Protein AF-A0A960DWM7-F1 (afdb_monomer_lite)

Sequence (306 aa):
ALLAPLRRAARGWSEMEVIARALAVIDALEGGDVADARAATEDLRSFVAPFGRPALDAFVAFFDAMWAILAGDLARAAELSDAALAIGVEAHGDNAATAWAGQQLVVALGQGRIGELVDDVARLVDEQPLVPVWGMVLARALVGRGEEVEARAVAHRYLVDGGLSVHPRSVLRYLVAAMAAEVCWLTSDEVLAEHLVVELAPISHRVAVTGLAASCAGHLVRHHGLVLAVGGDLDGAADLLELAASTAAADGFGWAEAQSLADRAVVLRRRGGLGDAEDAAADDERAERLAAALGLELVRPAPSAS

Structure (mmCIF, N/CA/C/O backbone):
data_AF-A0A960DWM7-F1
#
_entry.id   AF-A0A960DWM7-F1
#
loop_
_atom_site.group_PDB
_atom_site.id
_atom_site.type_symbol
_atom_site.label_atom_id
_atom_site.label_alt_id
_atom_site.label_comp_id
_atom_site.label_asym_id
_atom_site.label_entity_id
_atom_site.label_seq_id
_atom_site.pdbx_PDB_ins_code
_atom_site.Cartn_x
_atom_site.Cartn_y
_atom_site.Cartn_z
_atom_site.occupancy
_atom_site.B_iso_or_equiv
_atom_site.auth_seq_id
_atom_site.auth_comp_id
_atom_site.auth_asym_id
_atom_site.auth_atom_id
_atom_site.pdbx_PDB_model_num
ATOM 1 N N . ALA A 1 1 ? 29.298 1.894 -41.421 1.00 60.75 1 ALA A N 1
ATOM 2 C CA . ALA A 1 1 ? 29.827 3.121 -40.784 1.00 60.75 1 ALA A CA 1
ATOM 3 C C . ALA A 1 1 ? 28.770 4.231 -40.677 1.00 60.75 1 ALA A C 1
ATOM 5 O O . ALA A 1 1 ? 28.477 4.639 -39.564 1.00 60.75 1 ALA A O 1
ATOM 6 N N . LEU A 1 2 ? 28.126 4.657 -41.776 1.00 53.91 2 LEU A N 1
ATOM 7 C CA . LEU A 1 2 ? 27.157 5.778 -41.801 1.00 53.91 2 LEU A CA 1
ATOM 8 C C . LEU A 1 2 ? 25.871 5.601 -40.964 1.00 53.91 2 LEU A C 1
ATOM 10 O O . LEU A 1 2 ? 25.305 6.584 -40.504 1.00 53.91 2 LEU A O 1
ATOM 14 N N . LEU A 1 3 ? 25.426 4.366 -40.713 1.00 55.00 3 LEU A N 1
ATOM 15 C CA . LEU A 1 3 ? 24.229 4.100 -39.900 1.00 55.00 3 LEU A CA 1
ATOM 16 C C . LEU A 1 3 ? 24.497 4.051 -38.391 1.00 55.00 3 LEU A C 1
ATOM 18 O O . LEU A 1 3 ? 23.549 4.062 -37.616 1.00 55.00 3 LEU A O 1
ATOM 22 N N . ALA A 1 4 ? 25.754 3.967 -37.947 1.00 60.16 4 ALA A N 1
ATOM 23 C CA . ALA A 1 4 ? 26.057 3.842 -36.520 1.00 60.16 4 ALA A CA 1
ATOM 24 C C . ALA A 1 4 ? 25.704 5.117 -35.722 1.00 60.16 4 ALA A C 1
ATOM 26 O O . ALA A 1 4 ? 25.064 4.978 -34.679 1.00 60.16 4 ALA A O 1
ATOM 27 N N . PRO A 1 5 ? 25.999 6.341 -36.210 1.00 59.19 5 PRO A N 1
ATOM 28 C CA . PRO A 1 5 ? 25.565 7.576 -35.554 1.00 59.19 5 PRO A CA 1
ATOM 29 C C . PRO A 1 5 ? 24.039 7.733 -35.530 1.00 59.19 5 PRO A C 1
ATOM 31 O O . PRO A 1 5 ? 23.484 8.074 -34.492 1.00 59.19 5 PRO A O 1
ATOM 34 N N . LEU A 1 6 ? 23.350 7.405 -36.633 1.00 56.22 6 LEU A N 1
ATOM 35 C CA . LEU A 1 6 ? 21.882 7.452 -36.719 1.00 56.22 6 LEU A CA 1
ATOM 36 C C . LEU A 1 6 ? 21.214 6.423 -35.804 1.00 56.22 6 LEU A C 1
ATOM 38 O O . LEU A 1 6 ? 20.262 6.750 -35.107 1.00 56.22 6 LEU A O 1
ATOM 42 N N . ARG A 1 7 ? 21.746 5.195 -35.743 1.00 59.84 7 ARG A N 1
ATOM 43 C CA . ARG A 1 7 ? 21.289 4.180 -34.787 1.00 59.84 7 ARG A CA 1
ATOM 44 C C . ARG A 1 7 ? 21.490 4.662 -33.358 1.00 59.84 7 ARG A C 1
ATOM 46 O O . ARG A 1 7 ? 20.576 4.497 -32.569 1.00 59.84 7 ARG A O 1
ATOM 53 N N . ARG A 1 8 ? 22.635 5.274 -33.033 1.00 58.59 8 ARG A N 1
ATOM 54 C CA . ARG A 1 8 ? 22.932 5.816 -31.695 1.00 58.59 8 ARG A CA 1
ATOM 55 C C . ARG A 1 8 ? 21.991 6.960 -31.309 1.00 58.59 8 ARG A C 1
ATOM 57 O O . ARG A 1 8 ? 21.497 6.956 -30.192 1.00 58.59 8 ARG A O 1
ATOM 64 N N . ALA A 1 9 ? 21.698 7.875 -32.233 1.00 58.88 9 ALA A N 1
ATOM 65 C CA . ALA A 1 9 ? 20.713 8.934 -32.024 1.00 58.88 9 ALA A CA 1
ATOM 66 C C . ALA A 1 9 ? 19.305 8.351 -31.816 1.00 58.88 9 ALA A C 1
ATOM 68 O O . ALA A 1 9 ? 18.659 8.676 -30.830 1.00 58.88 9 ALA A O 1
ATOM 69 N N . ALA A 1 10 ? 18.878 7.406 -32.658 1.00 62.00 10 ALA A N 1
ATOM 70 C CA . ALA A 1 10 ? 17.592 6.727 -32.506 1.00 62.00 10 ALA A CA 1
ATOM 71 C C . ALA A 1 10 ? 17.471 5.935 -31.187 1.00 62.00 10 ALA A C 1
ATOM 73 O O . ALA A 1 10 ? 16.365 5.805 -30.673 1.00 62.00 10 ALA A O 1
ATOM 74 N N . ARG A 1 11 ? 18.585 5.449 -30.602 1.00 61.50 11 ARG A N 1
ATOM 75 C CA . ARG A 1 11 ? 18.571 4.809 -29.268 1.00 61.50 11 ARG A CA 1
ATOM 76 C C . ARG A 1 11 ? 18.119 5.772 -28.170 1.00 61.50 11 ARG A C 1
ATOM 78 O O . ARG A 1 11 ? 17.230 5.412 -27.409 1.00 61.50 11 ARG A O 1
ATOM 85 N N . GLY A 1 12 ? 18.667 6.987 -28.136 1.00 63.88 12 GLY A N 1
ATOM 86 C CA . GLY A 1 12 ? 18.281 7.978 -27.124 1.00 63.88 12 GLY A CA 1
ATOM 87 C C . GLY A 1 12 ? 16.813 8.403 -27.235 1.00 63.88 12 GLY A C 1
ATOM 88 O O . GLY A 1 12 ? 16.175 8.700 -26.234 1.00 63.88 12 GLY A O 1
ATOM 89 N N . TRP A 1 13 ? 16.250 8.369 -28.446 1.00 75.75 13 TRP A N 1
ATOM 90 C CA . TRP A 1 13 ? 14.839 8.686 -28.676 1.00 75.75 13 TRP A CA 1
ATOM 91 C C . TRP A 1 13 ? 13.934 7.531 -28.236 1.00 75.75 13 TRP A C 1
ATOM 93 O O . TRP A 1 13 ? 12.905 7.775 -27.618 1.00 75.75 13 TRP A O 1
ATOM 103 N N . SER A 1 14 ? 14.342 6.277 -28.479 1.00 79.56 14 SER A N 1
ATOM 104 C CA . SER A 1 14 ? 13.613 5.107 -27.969 1.00 79.56 14 SER A CA 1
ATOM 105 C C . SER A 1 14 ? 13.625 5.018 -26.441 1.00 79.56 14 SER A C 1
ATOM 107 O O . SER A 1 14 ? 12.611 4.668 -25.858 1.00 79.56 14 SER A O 1
ATOM 109 N N . GLU A 1 15 ? 14.739 5.356 -25.786 1.00 85.19 15 GLU A N 1
ATOM 110 C CA . GLU A 1 15 ? 14.830 5.356 -24.317 1.00 85.19 15 GLU A CA 1
ATOM 111 C C . GLU A 1 15 ? 13.935 6.438 -23.702 1.00 85.19 15 GLU A C 1
ATOM 113 O O . GLU A 1 15 ? 13.214 6.167 -22.745 1.00 85.19 15 GLU A O 1
ATOM 118 N N . MET A 1 16 ? 13.913 7.638 -24.292 1.00 87.00 16 MET A N 1
ATOM 119 C CA . MET A 1 16 ? 13.029 8.715 -23.843 1.00 87.00 16 MET A CA 1
ATOM 120 C C . MET A 1 16 ? 11.547 8.361 -24.020 1.00 87.00 16 MET A C 1
ATOM 122 O O . MET A 1 16 ? 10.746 8.627 -23.131 1.00 87.00 16 MET A O 1
ATOM 126 N N . GLU A 1 17 ? 11.185 7.730 -25.139 1.00 91.62 17 GLU A N 1
ATOM 127 C CA . GLU A 1 17 ? 9.813 7.277 -25.394 1.00 91.62 17 GLU A CA 1
ATOM 128 C C . GLU A 1 17 ? 9.385 6.171 -24.413 1.00 91.62 17 GLU A C 1
ATOM 130 O O . GLU A 1 17 ? 8.262 6.193 -23.917 1.00 91.62 17 GLU A O 1
ATOM 135 N N . VAL A 1 18 ? 10.286 5.243 -24.062 1.00 92.06 18 VAL A N 1
ATOM 136 C CA . VAL A 1 18 ? 10.031 4.231 -23.019 1.00 92.06 18 VAL A CA 1
ATOM 137 C C . VAL A 1 18 ? 9.793 4.885 -21.662 1.00 92.06 18 VAL A C 1
ATOM 139 O O . VAL A 1 18 ? 8.836 4.526 -20.982 1.00 92.06 18 VAL A O 1
ATOM 142 N N . ILE A 1 19 ? 10.608 5.873 -21.280 1.00 90.69 19 ILE A N 1
ATOM 143 C CA . ILE A 1 19 ? 10.418 6.613 -20.025 1.00 90.69 19 ILE A CA 1
ATOM 144 C C . ILE A 1 19 ? 9.080 7.358 -20.037 1.00 90.69 19 ILE A C 1
ATOM 146 O O . ILE A 1 19 ? 8.340 7.280 -19.061 1.00 90.69 19 ILE A O 1
ATOM 150 N N . ALA A 1 20 ? 8.738 8.040 -21.133 1.00 92.31 20 ALA A N 1
ATOM 151 C CA . ALA A 1 20 ? 7.467 8.749 -21.258 1.00 92.31 20 ALA A CA 1
ATOM 152 C C . ALA A 1 20 ? 6.265 7.802 -21.103 1.00 92.31 20 ALA A C 1
ATOM 154 O O . ALA A 1 20 ? 5.325 8.111 -20.376 1.00 92.31 20 ALA A O 1
ATOM 155 N N . ARG A 1 21 ? 6.324 6.620 -21.724 1.00 95.06 21 ARG A N 1
ATOM 156 C CA . ARG A 1 21 ? 5.279 5.591 -21.614 1.00 95.06 21 ARG A CA 1
ATOM 157 C C . ARG A 1 21 ? 5.208 4.971 -20.223 1.00 95.06 21 ARG A C 1
ATOM 159 O O . ARG A 1 21 ? 4.115 4.793 -19.704 1.00 95.06 21 ARG A O 1
ATOM 166 N N . ALA A 1 22 ? 6.347 4.697 -19.589 1.00 93.94 22 ALA A N 1
ATOM 167 C CA . ALA A 1 22 ? 6.382 4.238 -18.202 1.00 93.94 22 ALA A CA 1
ATOM 168 C C . ALA A 1 22 ? 5.753 5.273 -17.253 1.00 93.94 22 ALA A C 1
ATOM 170 O O . ALA A 1 22 ? 4.952 4.914 -16.396 1.00 93.94 22 ALA A O 1
ATOM 171 N N . LEU A 1 23 ? 6.049 6.562 -17.447 1.00 93.19 23 LEU A N 1
ATOM 172 C CA . LEU A 1 23 ? 5.421 7.650 -16.694 1.00 93.19 23 LEU A CA 1
ATOM 173 C C . LEU A 1 23 ? 3.915 7.744 -16.949 1.00 93.19 23 LEU A C 1
ATOM 175 O O . LEU A 1 23 ? 3.186 8.024 -16.009 1.00 93.19 23 LEU A O 1
ATOM 179 N N . ALA A 1 24 ? 3.436 7.456 -18.162 1.00 94.50 24 ALA A N 1
ATOM 180 C CA . ALA A 1 24 ? 2.002 7.413 -18.450 1.00 94.50 24 ALA A CA 1
ATOM 181 C C . ALA A 1 24 ? 1.277 6.290 -17.685 1.00 94.50 24 ALA A C 1
ATOM 183 O O . ALA A 1 24 ? 0.163 6.501 -17.215 1.00 94.50 24 ALA A O 1
ATOM 184 N N . VAL A 1 25 ? 1.913 5.122 -17.507 1.00 95.88 25 VAL A N 1
ATOM 185 C CA . VAL A 1 25 ? 1.369 4.052 -16.647 1.00 95.88 25 VAL A CA 1
ATOM 186 C C . VAL A 1 25 ? 1.219 4.546 -15.209 1.00 95.88 25 VAL A C 1
ATOM 188 O O . VAL A 1 25 ? 0.174 4.346 -14.595 1.00 95.88 25 VAL A O 1
ATOM 191 N N . ILE A 1 26 ? 2.261 5.194 -14.682 1.00 94.62 26 ILE A N 1
ATOM 192 C CA . ILE A 1 26 ? 2.297 5.684 -13.299 1.00 94.62 26 ILE A CA 1
ATOM 193 C C . ILE A 1 26 ? 1.279 6.803 -13.092 1.00 94.62 26 ILE A C 1
ATOM 195 O O . ILE A 1 26 ? 0.554 6.758 -12.111 1.00 94.62 26 ILE A O 1
ATOM 199 N N . ASP A 1 27 ? 1.198 7.772 -14.006 1.00 93.50 27 ASP A N 1
ATOM 200 C CA . ASP A 1 27 ? 0.280 8.914 -13.916 1.00 93.50 27 ASP A CA 1
ATOM 201 C C . ASP A 1 27 ? -1.186 8.460 -13.906 1.00 93.50 27 ASP A C 1
ATOM 203 O O . ASP A 1 27 ? -1.947 8.852 -13.021 1.00 93.50 27 ASP A O 1
ATOM 207 N N . ALA A 1 28 ? -1.554 7.554 -14.821 1.00 95.38 28 ALA A N 1
ATOM 208 C CA . ALA A 1 28 ? -2.890 6.967 -14.853 1.00 95.38 28 ALA A CA 1
ATOM 209 C C . ALA A 1 28 ? -3.191 6.180 -13.569 1.00 95.38 28 ALA A C 1
ATOM 211 O O . ALA A 1 28 ? -4.243 6.361 -12.957 1.00 95.38 28 ALA A O 1
ATOM 212 N N . LEU A 1 29 ? -2.251 5.340 -13.116 1.00 95.56 29 LEU A N 1
ATOM 213 C CA . LEU A 1 29 ? -2.450 4.544 -11.907 1.00 95.56 29 LEU A CA 1
ATOM 214 C C . LEU A 1 29 ? -2.576 5.435 -10.671 1.00 95.56 29 LEU A C 1
ATOM 216 O O . LEU A 1 29 ? -3.529 5.287 -9.917 1.00 95.56 29 LEU A O 1
ATOM 220 N N . GLU A 1 30 ? -1.655 6.380 -10.485 1.00 94.44 30 GLU A N 1
ATOM 221 C CA . GLU A 1 30 ? -1.671 7.357 -9.397 1.00 94.44 30 GLU A CA 1
ATOM 222 C C . GLU A 1 30 ? -2.989 8.146 -9.382 1.00 94.44 30 GLU A C 1
ATOM 224 O O . GLU A 1 30 ? -3.547 8.389 -8.311 1.00 94.44 30 GLU A O 1
ATOM 229 N N . GLY A 1 31 ? -3.517 8.504 -10.558 1.00 93.88 31 GLY A N 1
ATOM 230 C CA . GLY A 1 31 ? -4.826 9.136 -10.749 1.00 93.88 31 GLY A CA 1
ATOM 231 C C . GLY A 1 31 ? -6.034 8.296 -10.326 1.00 93.88 31 GLY A C 1
ATOM 232 O O . GLY A 1 31 ? -7.089 8.873 -10.074 1.00 93.88 31 GLY A O 1
ATOM 233 N N . GLY A 1 32 ? -5.873 6.978 -10.176 1.00 93.88 32 GLY A N 1
ATOM 234 C CA . GLY A 1 32 ? -6.963 6.028 -9.932 1.00 93.88 32 GLY A CA 1
ATOM 235 C C . GLY A 1 32 ? -7.581 5.457 -11.213 1.00 93.88 32 GLY A C 1
ATOM 236 O O . GLY A 1 32 ? -8.519 4.669 -11.142 1.00 93.88 32 GLY A O 1
ATOM 237 N N . ASP A 1 33 ? -7.046 5.795 -12.389 1.00 96.06 33 ASP A N 1
ATOM 238 C CA . ASP A 1 33 ? -7.544 5.334 -13.686 1.00 96.06 33 ASP A CA 1
ATOM 239 C C . ASP A 1 33 ? -6.934 3.963 -14.039 1.00 96.06 33 ASP A C 1
ATOM 241 O O . ASP A 1 33 ? -6.123 3.811 -14.956 1.00 96.06 33 ASP A O 1
ATOM 245 N N . VAL A 1 34 ? -7.309 2.921 -13.285 1.00 96.06 34 VAL A N 1
ATOM 246 C CA . VAL A 1 34 ? -6.687 1.582 -13.366 1.00 96.06 34 VAL A CA 1
ATOM 247 C C . VAL A 1 34 ? -6.812 0.953 -14.757 1.00 96.06 34 VAL A C 1
ATOM 249 O O . VAL A 1 34 ? -5.883 0.293 -15.233 1.00 96.06 34 VAL A O 1
ATOM 252 N N . ALA A 1 35 ? -7.936 1.169 -15.444 1.00 96.62 35 ALA A N 1
ATOM 253 C CA . ALA A 1 35 ? -8.131 0.688 -16.810 1.00 96.62 35 ALA A CA 1
ATOM 254 C C . ALA A 1 35 ? -7.140 1.335 -17.796 1.00 96.62 35 ALA A C 1
ATOM 256 O O . ALA A 1 35 ? -6.525 0.627 -18.601 1.00 96.62 35 ALA A O 1
ATOM 257 N N . ASP A 1 36 ? -6.936 2.649 -17.688 1.00 97.62 36 ASP A N 1
ATOM 258 C CA . ASP A 1 36 ? -6.004 3.392 -18.537 1.00 97.62 36 ASP A CA 1
ATOM 259 C C . ASP A 1 36 ? -4.554 3.023 -18.214 1.00 97.62 36 ASP A C 1
ATOM 261 O O . ASP A 1 36 ? -3.753 2.825 -19.127 1.00 97.62 36 ASP A O 1
ATOM 265 N N . ALA A 1 37 ? -4.222 2.799 -16.940 1.00 96.94 37 ALA A N 1
ATOM 266 C CA . ALA A 1 37 ? -2.907 2.308 -16.530 1.00 96.94 37 ALA A CA 1
ATOM 267 C C . ALA A 1 37 ? -2.583 0.924 -17.125 1.00 96.94 37 ALA A C 1
ATOM 269 O O . ALA A 1 37 ? -1.460 0.677 -17.583 1.00 96.94 37 ALA A O 1
ATOM 270 N N . ARG A 1 38 ? -3.564 0.010 -17.177 1.00 97.25 38 ARG A N 1
ATOM 271 C CA . ARG A 1 38 ? -3.403 -1.294 -17.845 1.00 97.25 38 ARG A CA 1
ATOM 272 C C . ARG A 1 38 ? -3.215 -1.129 -19.351 1.00 97.25 38 ARG A C 1
ATOM 274 O O . ARG A 1 38 ? -2.307 -1.736 -19.914 1.00 97.25 38 ARG A O 1
ATOM 281 N N . ALA A 1 39 ? -4.014 -0.280 -19.996 1.00 97.81 39 ALA A N 1
ATOM 282 C CA . ALA A 1 39 ? -3.865 0.008 -21.422 1.00 97.81 39 ALA A CA 1
ATOM 283 C C . ALA A 1 39 ? -2.486 0.614 -21.743 1.00 97.81 39 ALA A C 1
ATOM 285 O O . ALA A 1 39 ? -1.825 0.181 -22.687 1.00 97.81 39 ALA A O 1
ATOM 286 N N . ALA A 1 40 ? -2.010 1.549 -20.918 1.00 97.00 40 ALA A N 1
ATOM 287 C CA . ALA A 1 40 ? -0.680 2.137 -21.028 1.00 97.00 40 ALA A CA 1
ATOM 288 C C . ALA A 1 40 ? 0.436 1.098 -20.816 1.00 97.00 40 ALA A C 1
ATOM 290 O O . ALA A 1 40 ? 1.469 1.164 -21.480 1.00 97.00 40 ALA A O 1
ATOM 291 N N . THR A 1 41 ? 0.226 0.101 -19.945 1.00 97.31 41 THR A N 1
ATOM 292 C CA . THR A 1 41 ? 1.185 -1.000 -19.745 1.00 97.31 41 THR A CA 1
ATOM 293 C C . THR A 1 41 ? 1.315 -1.843 -21.019 1.00 97.31 41 THR A C 1
ATOM 295 O O . THR A 1 41 ? 2.428 -2.155 -21.445 1.00 97.31 41 THR A O 1
ATOM 298 N N . GLU A 1 42 ? 0.197 -2.165 -21.679 1.00 97.94 42 GLU A N 1
ATOM 299 C CA . GLU A 1 42 ? 0.208 -2.898 -22.955 1.00 97.94 42 GLU A CA 1
ATOM 300 C C . GLU A 1 42 ? 0.814 -2.083 -24.104 1.00 97.94 42 GLU A C 1
ATOM 302 O O . GLU A 1 42 ? 1.530 -2.627 -24.953 1.00 97.94 42 GLU A O 1
ATOM 307 N N . ASP A 1 43 ? 0.571 -0.773 -24.127 1.00 96.69 43 ASP A N 1
ATOM 308 C CA . ASP A 1 43 ? 1.164 0.148 -25.097 1.00 96.69 43 ASP A CA 1
ATOM 309 C C . ASP A 1 43 ? 2.689 0.266 -24.909 1.00 96.69 43 ASP A C 1
ATOM 311 O O . ASP A 1 43 ? 3.451 0.168 -25.877 1.00 96.69 43 ASP A O 1
ATOM 315 N N . LEU A 1 44 ? 3.166 0.373 -23.664 1.00 95.81 44 LEU A N 1
ATOM 316 C CA . LEU A 1 44 ? 4.590 0.298 -23.331 1.00 95.81 44 LEU A CA 1
ATOM 317 C C . LEU A 1 44 ? 5.193 -1.038 -23.785 1.00 95.81 44 LEU A C 1
ATOM 319 O O . LEU A 1 44 ? 6.217 -1.049 -24.472 1.00 95.81 44 LEU A O 1
ATOM 323 N N . ARG A 1 45 ? 4.552 -2.164 -23.450 1.00 96.19 45 ARG A N 1
ATOM 324 C CA . ARG A 1 45 ? 5.019 -3.508 -23.820 1.00 96.19 45 ARG A CA 1
ATOM 325 C C . ARG A 1 45 ? 5.133 -3.668 -25.333 1.00 96.19 45 ARG A C 1
ATOM 327 O O . ARG A 1 45 ? 6.157 -4.138 -25.831 1.00 96.19 45 ARG A O 1
ATOM 334 N N . SER A 1 46 ? 4.112 -3.236 -26.066 1.00 95.50 46 SER A N 1
ATOM 335 C CA . SER A 1 46 ? 4.074 -3.302 -27.530 1.00 95.50 46 SER A CA 1
ATOM 336 C C . SER A 1 46 ? 5.158 -2.439 -28.174 1.00 95.50 46 SER A C 1
ATOM 338 O O . SER A 1 46 ? 5.742 -2.836 -29.182 1.00 95.50 46 SER A O 1
ATOM 340 N N . PHE A 1 47 ? 5.464 -1.281 -27.582 1.00 94.44 47 PHE A N 1
ATOM 341 C CA . PHE A 1 47 ? 6.544 -0.412 -28.037 1.00 94.44 47 PHE A CA 1
ATOM 342 C C . PHE A 1 47 ? 7.931 -1.009 -27.770 1.00 94.44 47 PHE A C 1
ATOM 344 O O . PHE A 1 47 ? 8.816 -0.911 -28.618 1.00 94.44 47 PHE A O 1
ATOM 351 N N . VAL A 1 48 ? 8.124 -1.637 -26.608 1.00 93.75 48 VAL A N 1
ATOM 352 C CA . VAL A 1 48 ? 9.411 -2.203 -26.179 1.00 93.75 48 VAL A CA 1
ATOM 353 C C . VAL A 1 48 ? 9.767 -3.487 -26.940 1.00 93.75 48 VAL A C 1
ATOM 355 O O . VAL A 1 48 ? 10.914 -3.645 -27.372 1.00 93.75 48 VAL A O 1
ATOM 358 N N . ALA A 1 49 ? 8.794 -4.377 -27.164 1.00 93.56 49 ALA A N 1
ATOM 359 C CA . ALA A 1 49 ? 9.020 -5.732 -27.677 1.00 93.56 49 ALA A CA 1
ATOM 360 C C . ALA A 1 49 ? 9.874 -5.825 -28.966 1.00 93.56 49 ALA A C 1
ATOM 362 O O . ALA A 1 49 ? 10.752 -6.690 -29.034 1.00 93.56 49 ALA A O 1
ATOM 363 N N . PRO A 1 50 ? 9.713 -4.954 -29.985 1.00 92.25 50 PRO A N 1
ATOM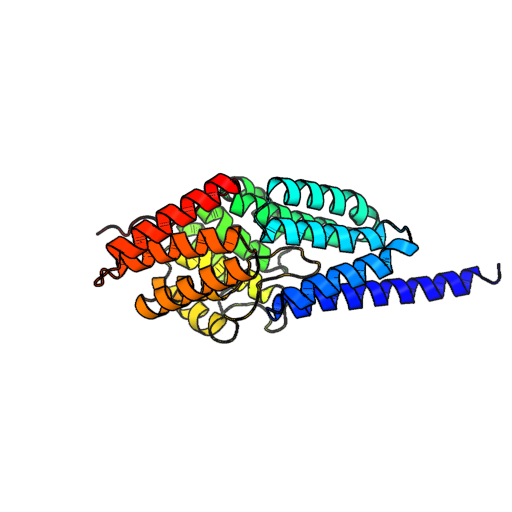 364 C CA . PRO A 1 50 ? 10.515 -5.024 -31.208 1.00 92.25 50 PRO A CA 1
ATOM 365 C C . PRO A 1 50 ? 12.008 -4.723 -31.014 1.00 92.25 50 PRO A C 1
ATOM 367 O O . PRO A 1 50 ? 12.809 -5.040 -31.896 1.00 92.25 50 PRO A O 1
ATOM 370 N N . PHE A 1 51 ? 12.407 -4.080 -29.909 1.00 89.56 51 PHE A N 1
ATOM 371 C CA . PHE A 1 51 ? 13.808 -3.722 -29.685 1.00 89.56 51 PHE A CA 1
ATOM 372 C C . PHE A 1 51 ? 14.655 -4.897 -29.193 1.00 89.56 51 PHE A C 1
ATOM 374 O O . PHE A 1 51 ? 15.851 -4.913 -29.502 1.00 89.56 51 PHE A O 1
ATOM 381 N N . GLY A 1 52 ? 14.066 -5.836 -28.440 1.00 87.06 52 GLY A N 1
ATOM 382 C CA . GLY A 1 52 ? 14.760 -6.984 -27.844 1.00 87.06 52 GLY A CA 1
ATOM 383 C C . GLY A 1 52 ? 15.971 -6.571 -27.005 1.00 87.06 52 GLY A C 1
ATOM 384 O O . GLY A 1 52 ? 17.076 -7.077 -27.218 1.00 87.06 52 GLY A O 1
ATOM 385 N N . ARG A 1 53 ? 15.801 -5.562 -26.141 1.00 88.56 53 ARG A N 1
ATOM 386 C CA . ARG A 1 53 ? 16.879 -4.998 -25.319 1.00 88.56 53 ARG A CA 1
ATOM 387 C C . ARG A 1 53 ? 16.538 -5.175 -23.842 1.00 88.56 53 ARG A C 1
ATOM 389 O O . ARG A 1 53 ? 15.647 -4.460 -23.385 1.00 88.56 53 ARG A O 1
ATOM 396 N N . PRO A 1 54 ? 17.343 -5.943 -23.083 1.00 88.44 54 PRO A N 1
ATOM 397 C CA . PRO A 1 54 ? 17.137 -6.161 -21.649 1.00 88.44 54 PRO A CA 1
ATOM 398 C C . PRO A 1 54 ? 16.849 -4.877 -20.859 1.00 88.44 54 PRO A C 1
ATOM 400 O O . PRO A 1 54 ? 15.887 -4.805 -20.105 1.00 88.44 54 PRO A O 1
ATOM 403 N N . ALA A 1 55 ? 17.608 -3.808 -21.120 1.00 85.81 55 ALA A N 1
ATOM 404 C CA . ALA A 1 55 ? 17.406 -2.503 -20.490 1.00 85.81 55 ALA A CA 1
ATOM 405 C C . ALA A 1 55 ? 15.972 -1.952 -20.621 1.00 85.81 55 ALA A C 1
ATOM 407 O O . ALA A 1 55 ? 15.465 -1.324 -19.700 1.00 85.81 55 ALA A O 1
ATOM 408 N N . LEU A 1 56 ? 15.317 -2.150 -21.764 1.00 90.69 56 LEU A N 1
ATOM 409 C CA . LEU A 1 56 ? 13.956 -1.660 -21.990 1.00 90.69 56 LEU A CA 1
ATOM 410 C C . LEU A 1 56 ? 12.921 -2.664 -21.473 1.00 90.69 56 LEU A C 1
ATOM 412 O O . LEU A 1 56 ? 11.927 -2.262 -20.874 1.00 90.69 56 LEU A O 1
ATOM 416 N N . ASP A 1 57 ? 13.197 -3.958 -21.646 1.00 91.38 57 ASP A N 1
ATOM 417 C CA . ASP A 1 57 ? 12.343 -5.051 -21.173 1.00 91.38 57 ASP A CA 1
ATOM 418 C C . ASP A 1 57 ? 12.173 -5.017 -19.641 1.00 91.38 57 ASP A C 1
ATOM 420 O O . ASP A 1 57 ? 11.097 -5.323 -19.128 1.00 91.38 57 ASP A O 1
ATOM 424 N N . ALA A 1 58 ? 13.198 -4.560 -18.909 1.00 91.50 58 ALA A N 1
ATOM 425 C CA . ALA A 1 58 ? 13.159 -4.414 -17.454 1.00 91.50 58 ALA A CA 1
ATOM 426 C C . ALA A 1 58 ? 12.021 -3.501 -16.957 1.00 91.50 58 ALA A C 1
ATOM 428 O O . ALA A 1 58 ? 11.440 -3.786 -15.914 1.00 91.50 58 ALA A O 1
ATOM 429 N N . PHE A 1 59 ? 11.656 -2.442 -17.696 1.00 91.81 59 PHE A N 1
ATOM 430 C CA . PHE A 1 59 ? 10.532 -1.575 -17.309 1.00 91.81 59 PHE A CA 1
ATOM 431 C C . PHE A 1 59 ? 9.222 -2.361 -17.274 1.00 91.81 59 PHE A C 1
ATOM 433 O O . PHE A 1 59 ? 8.492 -2.304 -16.290 1.00 91.81 59 PHE A O 1
ATOM 440 N N . VAL A 1 60 ? 8.948 -3.123 -18.336 1.00 94.88 60 VAL A N 1
ATOM 441 C CA . VAL A 1 60 ? 7.741 -3.953 -18.439 1.00 94.88 60 VAL A CA 1
ATOM 442 C C . VAL A 1 60 ? 7.727 -4.999 -17.325 1.00 94.88 60 VAL A C 1
ATOM 444 O O . VAL A 1 60 ? 6.707 -5.167 -16.668 1.00 94.88 60 VAL A O 1
ATOM 447 N N . ALA A 1 61 ? 8.869 -5.639 -17.057 1.00 94.50 61 ALA A N 1
ATOM 448 C CA . ALA A 1 61 ? 8.978 -6.652 -16.012 1.00 94.50 61 ALA A CA 1
ATOM 449 C C . ALA A 1 61 ? 8.667 -6.100 -14.605 1.00 94.50 61 ALA A C 1
ATOM 451 O O . ALA A 1 61 ? 7.961 -6.753 -13.838 1.00 94.50 61 ALA A O 1
ATOM 452 N N . PHE A 1 62 ? 9.125 -4.885 -14.273 1.00 95.50 62 PHE A N 1
ATOM 453 C CA . PHE A 1 62 ? 8.776 -4.248 -12.997 1.00 95.50 62 PHE A CA 1
ATOM 454 C C . PHE A 1 62 ? 7.284 -3.892 -12.902 1.00 95.50 62 PHE A C 1
ATOM 456 O O . PHE A 1 62 ? 6.695 -4.066 -11.832 1.00 95.50 62 PHE A O 1
ATOM 463 N N . PHE A 1 63 ? 6.647 -3.462 -13.998 1.00 96.31 63 PHE A N 1
ATOM 464 C CA . PHE A 1 63 ? 5.193 -3.256 -14.019 1.00 96.31 63 PHE A CA 1
ATOM 465 C C . PHE A 1 63 ? 4.419 -4.566 -13.853 1.00 96.31 63 PHE A C 1
ATOM 467 O O . PHE A 1 63 ? 3.442 -4.596 -13.109 1.00 96.31 63 PHE A O 1
ATOM 474 N N . ASP A 1 64 ? 4.864 -5.656 -14.480 1.00 96.44 64 ASP A N 1
ATOM 475 C CA . ASP A 1 64 ? 4.242 -6.973 -14.313 1.00 96.44 64 ASP A CA 1
ATOM 476 C C . ASP A 1 64 ? 4.291 -7.422 -12.842 1.00 96.44 64 ASP A C 1
ATOM 478 O O . ASP A 1 64 ? 3.288 -7.898 -12.306 1.00 96.44 64 ASP A O 1
ATOM 482 N N . ALA A 1 65 ? 5.426 -7.214 -12.163 1.00 96.88 65 ALA A N 1
ATOM 483 C CA . ALA A 1 65 ? 5.560 -7.485 -10.733 1.00 96.88 65 ALA A CA 1
ATOM 484 C C . ALA A 1 65 ? 4.599 -6.628 -9.892 1.00 96.88 65 ALA A C 1
ATOM 486 O O . ALA A 1 65 ? 3.897 -7.155 -9.032 1.00 96.88 65 ALA A O 1
ATOM 487 N N . MET A 1 66 ? 4.495 -5.325 -10.169 1.00 96.44 66 MET A N 1
ATOM 488 C CA . MET A 1 66 ? 3.560 -4.431 -9.473 1.00 96.44 66 MET A CA 1
ATOM 489 C C . MET A 1 66 ? 2.098 -4.846 -9.660 1.00 96.44 66 MET A C 1
ATOM 491 O O . MET A 1 66 ? 1.330 -4.819 -8.699 1.00 96.44 66 MET A O 1
ATOM 495 N N . TRP A 1 67 ? 1.694 -5.249 -10.865 1.00 96.69 67 TRP A N 1
ATOM 496 C CA . TRP A 1 67 ? 0.333 -5.732 -11.095 1.00 96.69 67 TRP A CA 1
ATOM 497 C C . TRP A 1 67 ? 0.044 -7.021 -10.320 1.00 96.69 67 TRP A C 1
ATOM 499 O O . TRP A 1 67 ? -1.051 -7.159 -9.776 1.00 96.69 67 TRP A O 1
ATOM 509 N N . ALA A 1 68 ? 1.022 -7.924 -10.201 1.00 96.81 68 ALA A N 1
ATOM 510 C CA . ALA A 1 68 ? 0.902 -9.108 -9.351 1.00 96.81 68 ALA A CA 1
ATOM 511 C C . ALA A 1 68 ? 0.789 -8.744 -7.856 1.00 96.81 68 ALA A C 1
ATOM 513 O O . ALA A 1 68 ? -0.057 -9.309 -7.164 1.00 96.81 68 ALA A O 1
ATOM 514 N N . ILE A 1 69 ? 1.556 -7.753 -7.375 1.00 95.94 69 ILE A N 1
ATOM 515 C CA . ILE A 1 69 ? 1.434 -7.212 -6.006 1.00 95.94 69 ILE A CA 1
ATOM 516 C C . ILE A 1 69 ? 0.015 -6.704 -5.754 1.00 95.94 69 ILE A C 1
ATOM 518 O O . ILE A 1 69 ? -0.614 -7.089 -4.772 1.00 95.94 69 ILE A O 1
ATOM 522 N N . LEU A 1 70 ? -0.496 -5.851 -6.645 1.00 95.25 70 LEU A N 1
ATOM 523 C CA . LEU A 1 70 ? -1.828 -5.261 -6.519 1.00 95.25 70 LEU A CA 1
ATOM 524 C C . LEU A 1 70 ? -2.915 -6.340 -6.500 1.00 95.25 70 LEU A C 1
ATOM 526 O O . LEU A 1 70 ? -3.802 -6.300 -5.650 1.00 95.25 70 LEU A O 1
ATOM 530 N N . ALA A 1 71 ? -2.805 -7.340 -7.377 1.00 95.44 71 ALA A N 1
ATOM 531 C CA . ALA A 1 71 ? -3.714 -8.482 -7.412 1.00 95.44 71 ALA A CA 1
ATOM 532 C C . ALA A 1 71 ? -3.643 -9.369 -6.153 1.00 95.44 71 ALA A C 1
ATOM 534 O O . ALA A 1 71 ? -4.570 -10.136 -5.898 1.00 95.44 71 ALA A O 1
ATOM 535 N N . GLY A 1 72 ? -2.573 -9.262 -5.360 1.00 95.31 72 GLY A N 1
ATOM 536 C CA . GLY A 1 72 ? -2.320 -10.101 -4.190 1.00 95.31 72 GLY A CA 1
ATOM 537 C C . GLY A 1 72 ? -1.641 -11.435 -4.510 1.00 95.31 72 GLY A C 1
ATOM 538 O O . GLY A 1 72 ? -1.514 -12.266 -3.618 1.00 95.31 72 GLY A O 1
ATOM 539 N N . ASP A 1 73 ? -1.168 -11.654 -5.743 1.00 96.25 73 ASP A N 1
ATOM 540 C CA . ASP A 1 73 ? -0.368 -12.834 -6.100 1.00 96.25 73 ASP A CA 1
ATOM 541 C C . ASP A 1 73 ? 1.100 -12.603 -5.709 1.00 96.25 73 ASP A C 1
ATOM 543 O O . ASP A 1 73 ? 1.970 -12.305 -6.532 1.00 96.25 73 ASP A O 1
ATOM 547 N N . LEU A 1 74 ? 1.365 -12.679 -4.402 1.00 95.19 74 LEU A N 1
ATOM 548 C CA . LEU A 1 74 ? 2.654 -12.304 -3.817 1.00 95.19 74 LEU A CA 1
ATOM 549 C C . LEU A 1 74 ? 3.800 -13.231 -4.235 1.00 95.19 74 LEU A C 1
ATOM 551 O O . LEU A 1 74 ? 4.941 -12.785 -4.359 1.00 95.19 74 LEU A O 1
ATOM 555 N N . ALA A 1 75 ? 3.507 -14.514 -4.463 1.00 95.19 75 ALA A N 1
ATOM 556 C CA . ALA A 1 75 ? 4.498 -15.463 -4.958 1.00 95.19 75 ALA A CA 1
ATOM 557 C C . ALA A 1 75 ? 4.931 -15.081 -6.376 1.00 95.19 75 ALA A C 1
ATOM 559 O O . ALA A 1 75 ? 6.126 -14.949 -6.648 1.00 95.19 75 ALA A O 1
ATOM 560 N N . ARG A 1 76 ? 3.961 -14.814 -7.260 1.00 96.88 76 ARG A N 1
ATOM 561 C CA . ARG A 1 76 ? 4.257 -14.385 -8.623 1.00 96.88 76 ARG A CA 1
ATOM 562 C C . ARG A 1 76 ? 4.933 -13.020 -8.665 1.00 96.88 76 ARG A C 1
ATOM 564 O O . ARG A 1 76 ? 5.839 -12.824 -9.472 1.00 96.88 76 ARG A O 1
ATOM 571 N N . ALA A 1 77 ? 4.517 -12.096 -7.805 1.00 96.56 77 ALA A N 1
ATOM 572 C CA . ALA A 1 77 ? 5.137 -10.785 -7.666 1.00 96.56 77 ALA A CA 1
ATOM 573 C C . ALA A 1 77 ? 6.631 -10.884 -7.339 1.00 96.56 77 ALA A C 1
ATOM 575 O O . ALA A 1 77 ? 7.436 -10.252 -8.019 1.00 96.56 77 ALA A O 1
ATOM 576 N N . ALA A 1 78 ? 7.002 -11.706 -6.352 1.00 96.56 78 ALA A N 1
ATOM 577 C CA . ALA A 1 78 ? 8.397 -11.901 -5.963 1.00 96.56 78 ALA A CA 1
ATOM 578 C C . ALA A 1 78 ? 9.235 -12.482 -7.113 1.00 96.56 78 ALA A C 1
ATOM 580 O O . ALA A 1 78 ? 10.294 -11.949 -7.438 1.00 96.56 78 ALA A O 1
ATOM 581 N N . GLU A 1 79 ? 8.730 -13.519 -7.790 1.00 97.31 79 GLU A N 1
ATOM 582 C CA . GLU A 1 79 ? 9.407 -14.111 -8.953 1.00 97.31 79 GLU A CA 1
ATOM 583 C C . GLU A 1 79 ? 9.610 -13.103 -10.091 1.00 97.31 79 GLU A C 1
ATOM 585 O O . GLU A 1 79 ? 10.671 -13.059 -10.717 1.00 97.31 79 GLU A O 1
ATOM 590 N N . LEU A 1 80 ? 8.581 -12.304 -10.387 1.00 96.81 80 LEU A N 1
ATOM 591 C CA . LEU A 1 80 ? 8.639 -11.272 -11.418 1.00 96.81 80 LEU A CA 1
ATOM 592 C C . LEU A 1 80 ? 9.620 -10.161 -11.043 1.00 96.81 80 LEU A C 1
ATOM 594 O O . LEU A 1 80 ? 10.370 -9.712 -11.907 1.00 96.81 80 LEU A O 1
ATOM 598 N N . SER A 1 81 ? 9.649 -9.751 -9.774 1.00 96.44 81 SER A N 1
ATOM 599 C CA . SER A 1 81 ? 10.582 -8.741 -9.275 1.00 96.44 81 SER A CA 1
ATOM 600 C C . SER A 1 81 ? 12.034 -9.216 -9.371 1.00 96.44 81 SER A C 1
ATOM 602 O O . SER A 1 81 ? 12.889 -8.494 -9.889 1.00 96.44 81 SER A O 1
ATOM 604 N N . ASP A 1 82 ? 12.317 -10.458 -8.963 1.00 96.50 82 ASP A N 1
ATOM 605 C CA . ASP A 1 82 ? 13.647 -11.070 -9.082 1.00 96.50 82 ASP A CA 1
ATOM 606 C C . ASP A 1 82 ? 14.096 -11.153 -10.550 1.00 96.50 82 ASP A C 1
ATOM 608 O O . ASP A 1 82 ? 15.236 -10.819 -10.891 1.00 96.50 82 ASP A O 1
ATOM 612 N N . ALA A 1 83 ? 13.187 -11.547 -11.448 1.00 94.19 83 ALA A N 1
ATOM 613 C CA . ALA A 1 83 ? 13.456 -11.577 -12.882 1.00 94.19 83 ALA A CA 1
ATOM 614 C C . ALA A 1 83 ? 13.708 -10.168 -13.450 1.00 94.19 83 ALA A C 1
ATOM 616 O O . ALA A 1 83 ? 14.636 -9.981 -14.241 1.00 94.19 83 ALA A O 1
ATOM 617 N N . ALA A 1 84 ? 12.928 -9.170 -13.028 1.00 94.25 84 ALA A N 1
ATOM 618 C CA . ALA A 1 84 ? 13.104 -7.779 -13.433 1.00 94.25 84 ALA A CA 1
ATOM 619 C C . ALA A 1 84 ? 14.467 -7.228 -12.987 1.00 94.25 84 ALA A C 1
ATOM 621 O O . ALA A 1 84 ? 15.158 -6.589 -13.784 1.00 94.25 84 ALA A O 1
ATOM 622 N N . LEU A 1 85 ? 14.909 -7.541 -11.762 1.00 94.81 85 LEU A N 1
ATOM 623 C CA . LEU A 1 85 ? 16.239 -7.180 -11.270 1.00 94.81 85 LEU A CA 1
ATOM 624 C C . LEU A 1 85 ? 17.349 -7.834 -12.100 1.00 94.81 85 LEU A C 1
ATOM 626 O O . LEU A 1 85 ? 18.279 -7.145 -12.520 1.00 94.81 85 LEU A O 1
ATOM 630 N N . ALA A 1 86 ? 17.249 -9.139 -12.372 1.00 92.69 86 ALA A N 1
ATOM 631 C CA . ALA A 1 86 ? 18.258 -9.873 -13.138 1.00 92.69 86 ALA A CA 1
ATOM 632 C C . ALA A 1 86 ? 18.477 -9.283 -14.542 1.00 92.69 86 ALA A C 1
ATOM 634 O O . ALA A 1 86 ? 19.599 -9.269 -15.046 1.00 92.69 86 ALA A O 1
ATOM 635 N N . ILE A 1 87 ? 17.412 -8.764 -15.157 1.00 90.31 87 ILE A N 1
ATOM 636 C CA . ILE A 1 87 ? 17.446 -8.101 -16.466 1.00 90.31 87 ILE A CA 1
ATOM 637 C C . ILE A 1 87 ? 17.916 -6.639 -16.334 1.00 90.31 87 ILE A C 1
ATOM 639 O O . ILE A 1 87 ? 18.658 -6.138 -17.181 1.00 90.31 87 ILE A O 1
ATOM 643 N N . GLY A 1 88 ? 17.470 -5.939 -15.290 1.00 87.06 88 GLY A N 1
ATOM 644 C CA . GLY A 1 88 ? 17.633 -4.496 -15.130 1.00 87.06 88 GLY A CA 1
ATOM 645 C C . GLY A 1 88 ? 18.954 -4.051 -14.507 1.00 87.06 88 GLY A C 1
ATOM 646 O O . GLY A 1 88 ? 19.384 -2.932 -14.778 1.00 87.06 88 GLY A O 1
ATOM 647 N N . VAL A 1 89 ? 19.620 -4.890 -13.706 1.00 88.38 89 VAL A N 1
ATOM 648 C CA . VAL A 1 89 ? 20.789 -4.481 -12.904 1.00 88.38 89 VAL A CA 1
ATOM 649 C C . VAL A 1 89 ? 21.951 -3.967 -13.756 1.00 88.38 89 VAL A C 1
ATOM 651 O O . VAL A 1 89 ? 22.579 -2.972 -13.406 1.00 88.38 89 VAL A O 1
ATOM 654 N N . GLU A 1 90 ? 22.201 -4.580 -14.916 1.00 85.00 90 GLU A N 1
ATOM 655 C CA . GLU A 1 90 ? 23.287 -4.162 -15.813 1.00 85.00 90 GLU A CA 1
ATOM 656 C C . GLU A 1 90 ? 23.007 -2.796 -16.464 1.00 85.00 90 GLU A C 1
ATOM 658 O O . GLU A 1 90 ? 23.933 -2.039 -16.752 1.00 85.00 90 GLU A O 1
ATOM 663 N N . ALA A 1 91 ? 21.732 -2.464 -16.687 1.00 82.44 91 ALA A N 1
ATOM 664 C CA . ALA A 1 91 ? 21.322 -1.274 -17.429 1.00 82.44 91 ALA A CA 1
ATOM 665 C C . ALA A 1 91 ? 20.950 -0.079 -16.540 1.00 82.44 91 ALA A C 1
ATOM 667 O O . ALA A 1 91 ? 21.224 1.063 -16.905 1.00 82.44 91 ALA A O 1
ATOM 668 N N . HIS A 1 92 ? 20.324 -0.342 -15.394 1.00 83.06 92 HIS A N 1
ATOM 669 C CA . HIS A 1 92 ? 19.734 0.672 -14.514 1.00 83.06 92 HIS A CA 1
ATOM 670 C C . HIS A 1 92 ? 20.433 0.777 -13.159 1.00 83.06 92 HIS A C 1
ATOM 672 O O . HIS A 1 92 ? 20.108 1.682 -12.389 1.00 83.06 92 HIS A O 1
ATOM 678 N N . GLY A 1 93 ? 21.384 -0.119 -12.867 1.00 85.81 93 GLY A N 1
ATOM 679 C CA . GLY A 1 93 ? 22.175 -0.112 -11.638 1.00 85.81 93 GLY A CA 1
ATOM 680 C C . GLY A 1 93 ? 21.303 -0.034 -10.384 1.00 85.81 93 GLY A C 1
ATOM 681 O O . GLY A 1 93 ? 20.331 -0.780 -10.237 1.00 85.81 93 GLY A O 1
ATOM 682 N N . ASP A 1 94 ? 21.628 0.920 -9.513 1.00 85.50 94 ASP A N 1
ATOM 683 C CA . ASP A 1 94 ? 20.978 1.114 -8.214 1.00 85.50 94 ASP A CA 1
ATOM 684 C C . ASP A 1 94 ? 19.468 1.376 -8.315 1.00 85.50 94 ASP A C 1
ATOM 686 O O . ASP A 1 94 ? 18.727 1.036 -7.393 1.00 85.50 94 ASP A O 1
ATOM 690 N N . ASN A 1 95 ? 18.969 1.907 -9.439 1.00 85.31 95 ASN A N 1
ATOM 691 C CA . ASN A 1 95 ? 17.531 2.124 -9.621 1.00 85.31 95 ASN A CA 1
ATOM 692 C C . ASN A 1 95 ? 16.761 0.799 -9.710 1.00 85.31 95 ASN A C 1
ATOM 694 O O . ASN A 1 95 ? 15.677 0.688 -9.139 1.00 85.31 95 ASN A O 1
ATOM 698 N N . ALA A 1 96 ? 17.320 -0.215 -10.383 1.00 90.56 96 ALA A N 1
ATOM 699 C CA . ALA A 1 96 ? 16.699 -1.538 -10.446 1.00 90.56 96 ALA A CA 1
ATOM 700 C C . ALA A 1 96 ? 16.737 -2.231 -9.079 1.00 90.56 96 ALA A C 1
ATOM 702 O O . ALA A 1 96 ? 15.738 -2.812 -8.665 1.00 90.56 96 ALA A O 1
ATOM 703 N N . ALA A 1 97 ? 17.854 -2.117 -8.354 1.00 90.94 97 ALA A N 1
ATOM 704 C CA . ALA A 1 97 ? 17.972 -2.653 -6.998 1.00 90.94 97 ALA A CA 1
ATOM 705 C C . ALA A 1 97 ? 16.989 -1.982 -6.021 1.00 90.94 97 ALA A C 1
ATOM 707 O O . ALA A 1 97 ? 16.362 -2.660 -5.214 1.00 90.94 97 ALA A O 1
ATOM 708 N N . THR A 1 98 ? 16.804 -0.665 -6.134 1.00 89.81 98 THR A N 1
ATOM 709 C CA . THR A 1 98 ? 15.843 0.116 -5.338 1.00 89.81 98 THR A CA 1
ATOM 710 C C . THR A 1 98 ? 14.403 -0.301 -5.638 1.00 89.81 98 THR A C 1
ATOM 712 O O . THR A 1 98 ? 13.621 -0.503 -4.710 1.00 89.81 98 THR A O 1
ATOM 715 N N . ALA A 1 99 ? 14.049 -0.463 -6.918 1.00 92.06 99 ALA A N 1
ATOM 716 C CA . ALA A 1 99 ? 12.716 -0.913 -7.315 1.00 92.06 99 ALA A CA 1
ATOM 717 C C . ALA A 1 99 ? 12.421 -2.329 -6.809 1.00 92.06 99 ALA A C 1
ATOM 719 O O . ALA A 1 99 ? 11.384 -2.558 -6.196 1.00 92.06 99 ALA A O 1
ATOM 720 N N . TRP A 1 100 ? 13.371 -3.246 -6.987 1.00 95.00 100 TRP A N 1
ATOM 721 C CA . TRP A 1 100 ? 13.289 -4.595 -6.439 1.00 95.00 100 TRP A CA 1
ATOM 722 C C . TRP A 1 100 ? 13.119 -4.582 -4.918 1.00 95.00 100 TRP A C 1
ATOM 724 O O . TRP A 1 100 ? 12.171 -5.168 -4.408 1.00 95.00 100 TRP A O 1
ATOM 734 N N . ALA A 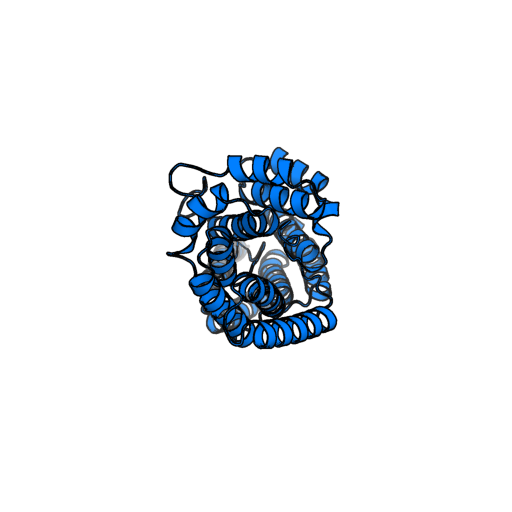1 101 ? 13.965 -3.853 -4.184 1.00 94.38 101 ALA A N 1
ATOM 735 C CA . ALA A 1 101 ? 13.874 -3.779 -2.727 1.00 94.38 101 ALA A CA 1
ATOM 736 C C . ALA A 1 101 ? 12.498 -3.269 -2.271 1.00 94.38 101 ALA A C 1
ATOM 738 O O . ALA A 1 101 ? 11.889 -3.850 -1.374 1.00 94.38 101 ALA A O 1
ATOM 739 N N . GLY A 1 102 ? 11.973 -2.234 -2.934 1.00 94.38 102 GLY A N 1
ATOM 740 C CA . GLY A 1 102 ? 10.626 -1.728 -2.691 1.00 94.38 102 GLY A CA 1
ATOM 741 C C . GLY A 1 102 ? 9.541 -2.790 -2.895 1.00 94.38 102 GLY A C 1
ATOM 742 O O . GLY A 1 102 ? 8.643 -2.908 -2.062 1.00 94.38 102 GLY A O 1
ATOM 743 N N . GLN A 1 103 ? 9.622 -3.588 -3.960 1.00 96.00 103 GLN A N 1
ATOM 744 C CA . GLN A 1 103 ? 8.637 -4.631 -4.258 1.00 96.00 103 GLN A CA 1
ATOM 745 C C . GLN A 1 103 ? 8.725 -5.785 -3.257 1.00 96.00 103 GLN A C 1
ATOM 747 O O . GLN A 1 103 ? 7.696 -6.235 -2.754 1.00 96.00 103 GLN A O 1
ATOM 752 N N . GLN A 1 104 ? 9.936 -6.203 -2.886 1.00 96.12 104 GLN A N 1
ATOM 753 C CA . GLN A 1 104 ? 10.140 -7.272 -1.907 1.00 96.12 104 GLN A CA 1
ATOM 754 C C . GLN A 1 104 ? 9.652 -6.880 -0.508 1.00 96.12 104 GLN A C 1
ATOM 756 O O . GLN A 1 104 ? 9.080 -7.710 0.196 1.00 96.12 104 GLN A O 1
ATOM 761 N N . LEU A 1 105 ? 9.807 -5.614 -0.109 1.00 95.94 105 LEU A N 1
ATOM 762 C CA . LEU A 1 105 ? 9.269 -5.107 1.158 1.00 95.94 105 LEU A CA 1
ATOM 763 C C . LEU A 1 105 ? 7.738 -5.137 1.173 1.00 95.94 105 LEU A C 1
ATOM 765 O O . LEU A 1 105 ? 7.131 -5.524 2.169 1.00 95.94 105 LEU A O 1
ATOM 769 N N . VAL A 1 106 ? 7.108 -4.790 0.052 1.00 94.75 106 VAL A N 1
ATOM 770 C CA . VAL A 1 106 ? 5.652 -4.858 -0.105 1.00 94.75 106 VAL A CA 1
ATOM 771 C C . VAL A 1 106 ? 5.151 -6.312 -0.105 1.00 94.75 106 VAL A C 1
ATOM 773 O O . VAL A 1 106 ? 4.156 -6.619 0.548 1.00 94.75 106 VAL A O 1
ATOM 776 N N . VAL A 1 107 ? 5.878 -7.238 -0.733 1.00 96.31 107 VAL A N 1
ATOM 777 C CA . VAL A 1 107 ? 5.606 -8.683 -0.629 1.00 96.31 107 VAL A CA 1
ATOM 778 C C . VAL A 1 107 ? 5.721 -9.164 0.822 1.00 96.31 107 VAL A C 1
ATOM 780 O O . VAL A 1 107 ? 4.839 -9.870 1.311 1.00 96.31 107 VAL A O 1
ATOM 783 N N . ALA A 1 108 ? 6.770 -8.758 1.541 1.00 96.62 108 ALA A N 1
ATOM 784 C CA . ALA A 1 108 ? 6.961 -9.127 2.941 1.00 96.62 108 ALA A CA 1
ATOM 785 C C . ALA A 1 108 ? 5.857 -8.564 3.848 1.00 96.62 108 ALA A C 1
ATOM 787 O O . ALA A 1 108 ? 5.453 -9.239 4.795 1.00 96.62 108 ALA A O 1
ATOM 788 N N . LEU A 1 109 ? 5.336 -7.367 3.553 1.00 94.75 109 LEU A N 1
ATOM 789 C CA . LEU A 1 109 ? 4.160 -6.809 4.227 1.00 94.75 109 LEU A CA 1
ATOM 790 C C . LEU A 1 109 ? 2.943 -7.715 4.055 1.00 94.75 109 LEU A C 1
ATOM 792 O O . LEU A 1 109 ? 2.342 -8.111 5.052 1.00 94.75 109 LEU A O 1
ATOM 796 N N . GLY A 1 110 ? 2.616 -8.085 2.816 1.00 93.88 110 GLY A N 1
ATOM 797 C CA . GLY A 1 110 ? 1.464 -8.938 2.530 1.00 93.88 110 GLY A CA 1
ATOM 798 C C . GLY A 1 110 ? 1.584 -10.353 3.110 1.00 93.88 110 GLY A C 1
ATOM 799 O O . GLY A 1 110 ? 0.571 -10.974 3.406 1.00 93.88 110 GLY A O 1
ATOM 800 N N . GLN A 1 111 ? 2.805 -10.842 3.338 1.00 95.12 111 GLN A N 1
ATOM 801 C CA . GLN A 1 111 ? 3.080 -12.131 3.989 1.00 95.12 111 GLN A CA 1
ATOM 802 C C . GLN A 1 111 ? 3.179 -12.049 5.520 1.00 95.12 111 GLN A C 1
ATOM 804 O O . GLN A 1 111 ? 3.446 -13.062 6.161 1.00 95.12 111 GLN A O 1
ATOM 809 N N . GLY A 1 112 ? 3.065 -10.856 6.114 1.00 95.12 112 GLY A N 1
ATOM 810 C CA . GLY A 1 112 ? 3.253 -10.670 7.556 1.00 95.12 112 GLY A CA 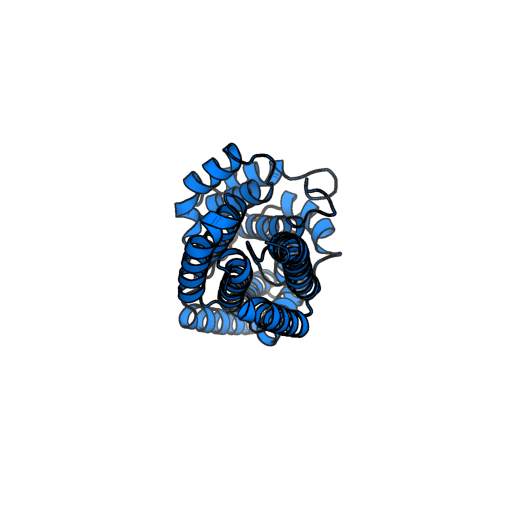1
ATOM 811 C C . GLY A 1 112 ? 4.701 -10.833 8.037 1.00 95.12 112 GLY A C 1
ATOM 812 O O . GLY A 1 112 ? 4.939 -10.979 9.231 1.00 95.12 112 GLY A O 1
ATOM 813 N N . ARG A 1 113 ? 5.686 -10.790 7.132 1.00 96.75 113 ARG A N 1
ATOM 814 C CA . ARG A 1 113 ? 7.113 -11.032 7.421 1.00 96.75 113 ARG A CA 1
ATOM 815 C C . ARG A 1 113 ? 7.970 -9.773 7.479 1.00 96.75 113 ARG A C 1
ATOM 817 O O . ARG A 1 113 ? 9.177 -9.856 7.675 1.00 96.75 113 ARG A O 1
ATOM 824 N N . ILE A 1 114 ? 7.376 -8.588 7.338 1.00 97.06 114 ILE A N 1
ATOM 825 C CA . ILE A 1 114 ? 8.129 -7.324 7.306 1.00 97.06 114 ILE A CA 1
ATOM 826 C C . ILE A 1 114 ? 9.003 -7.097 8.557 1.00 97.06 114 ILE A C 1
ATOM 828 O O . ILE A 1 114 ? 10.065 -6.488 8.459 1.00 97.06 114 ILE A O 1
ATOM 832 N N . GLY A 1 115 ? 8.603 -7.625 9.723 1.00 97.69 115 GLY A N 1
ATOM 833 C CA . GLY A 1 115 ? 9.377 -7.524 10.969 1.00 97.69 115 GLY A CA 1
ATOM 834 C C . GLY A 1 115 ? 10.719 -8.266 10.941 1.00 97.69 115 GLY A C 1
ATOM 835 O O . GLY A 1 115 ? 11.641 -7.915 11.684 1.00 97.69 115 GLY A O 1
ATOM 836 N N . GLU A 1 116 ? 10.870 -9.250 10.051 1.00 97.75 116 GLU A N 1
ATOM 837 C CA . GLU A 1 116 ? 12.140 -9.943 9.809 1.00 97.75 116 GLU A CA 1
ATOM 838 C C . GLU A 1 116 ? 13.165 -9.010 9.142 1.00 97.75 116 GLU A C 1
ATOM 840 O O . GLU A 1 116 ? 14.364 -9.184 9.335 1.00 97.75 116 GLU A O 1
ATOM 845 N N . LEU A 1 117 ? 12.701 -7.975 8.428 1.00 97.81 117 LEU A N 1
ATOM 846 C CA . LEU A 1 117 ? 13.523 -7.110 7.576 1.00 97.81 117 LEU A CA 1
ATOM 847 C C . LEU A 1 117 ? 13.946 -5.784 8.224 1.00 97.81 117 LEU A C 1
ATOM 849 O O . LEU A 1 117 ? 14.568 -4.966 7.554 1.00 97.81 117 LEU A O 1
ATOM 853 N N . VAL A 1 118 ? 13.640 -5.532 9.502 1.00 98.44 118 VAL A N 1
ATOM 854 C CA . VAL A 1 118 ? 13.981 -4.251 10.168 1.00 98.44 118 VAL A CA 1
ATOM 855 C C . VAL A 1 118 ? 15.463 -3.907 10.016 1.00 98.44 118 VAL A C 1
ATOM 857 O O . VAL A 1 118 ? 15.780 -2.762 9.710 1.00 98.44 118 VAL A O 1
ATOM 860 N N . ASP A 1 119 ? 16.365 -4.876 10.185 1.00 97.88 119 ASP A N 1
ATOM 861 C CA . ASP A 1 119 ? 17.811 -4.620 10.147 1.00 97.88 119 ASP A CA 1
ATOM 862 C C . ASP A 1 119 ? 18.269 -4.253 8.722 1.00 97.88 119 ASP A C 1
ATOM 864 O O . ASP A 1 119 ? 19.078 -3.341 8.534 1.00 97.88 119 ASP A O 1
ATOM 868 N N . ASP A 1 120 ? 17.697 -4.904 7.703 1.00 96.94 120 ASP A N 1
ATOM 869 C CA . ASP A 1 120 ? 17.948 -4.581 6.296 1.00 96.94 120 ASP A CA 1
ATOM 870 C C . ASP A 1 120 ? 17.399 -3.202 5.918 1.00 96.94 120 ASP A C 1
ATOM 872 O O . ASP A 1 120 ? 18.072 -2.431 5.231 1.00 96.94 120 ASP A O 1
ATOM 876 N N . VAL A 1 121 ? 16.198 -2.856 6.389 1.00 97.19 121 VAL A N 1
ATOM 877 C CA . VAL A 1 121 ? 15.592 -1.543 6.128 1.00 97.19 121 VAL A CA 1
ATOM 878 C C . VAL A 1 121 ? 16.331 -0.438 6.884 1.00 97.19 121 VAL A C 1
ATOM 880 O O . VAL A 1 121 ? 16.534 0.639 6.330 1.00 97.19 121 VAL A O 1
ATOM 883 N N . ALA A 1 122 ? 16.799 -0.690 8.108 1.00 97.62 122 ALA A N 1
ATOM 884 C CA . ALA A 1 122 ? 17.624 0.258 8.856 1.00 97.62 122 ALA A CA 1
ATOM 885 C C . ALA A 1 122 ? 18.913 0.588 8.092 1.00 97.62 122 ALA A C 1
ATOM 887 O O . ALA A 1 122 ? 19.268 1.757 7.944 1.00 97.62 122 ALA A O 1
ATOM 888 N N . ARG A 1 123 ? 19.551 -0.425 7.499 1.00 96.50 123 ARG A N 1
ATOM 889 C CA . ARG A 1 123 ? 20.705 -0.219 6.621 1.00 96.50 123 ARG A CA 1
ATOM 890 C C . ARG A 1 123 ? 20.355 0.620 5.385 1.00 96.50 123 ARG A C 1
ATOM 892 O O . ARG A 1 123 ? 21.141 1.486 5.016 1.00 96.50 123 ARG A O 1
ATOM 899 N N . LEU A 1 124 ? 19.180 0.434 4.773 1.00 94.75 124 LEU A N 1
ATOM 900 C CA . LEU A 1 124 ? 18.723 1.291 3.663 1.00 94.75 124 LEU A CA 1
ATOM 901 C C . LEU A 1 124 ? 18.517 2.750 4.091 1.00 94.75 124 LEU A C 1
ATOM 903 O O . LEU A 1 124 ? 18.827 3.655 3.319 1.00 94.75 124 LEU A O 1
ATOM 907 N N . VAL A 1 125 ? 18.024 2.993 5.308 1.00 96.50 125 VAL A N 1
ATOM 908 C CA . VAL A 1 125 ? 17.908 4.350 5.867 1.00 96.50 125 VAL A CA 1
ATOM 909 C C . VAL A 1 125 ? 19.286 5.001 6.001 1.00 96.50 125 VAL A C 1
ATOM 911 O O . VAL A 1 125 ? 19.450 6.156 5.605 1.00 96.50 125 VAL A O 1
ATOM 914 N N . ASP A 1 126 ? 20.277 4.261 6.500 1.00 95.81 126 ASP A N 1
ATOM 915 C CA . ASP A 1 126 ? 21.647 4.755 6.670 1.00 95.81 126 ASP A CA 1
ATOM 916 C C . ASP A 1 126 ? 22.357 4.996 5.327 1.00 95.81 126 ASP A C 1
ATOM 918 O O . ASP A 1 126 ? 23.059 5.995 5.153 1.00 95.81 126 ASP A O 1
ATOM 922 N N . GLU A 1 127 ? 22.168 4.098 4.358 1.00 93.88 127 GLU A N 1
ATOM 923 C CA . GLU A 1 127 ? 22.770 4.185 3.022 1.00 93.88 127 GLU A CA 1
ATOM 924 C C . GLU A 1 127 ? 22.093 5.249 2.141 1.00 93.88 127 GLU A C 1
ATOM 926 O O . GLU A 1 127 ? 22.746 5.854 1.288 1.00 93.88 127 GLU A O 1
ATOM 931 N N . GLN A 1 128 ? 20.793 5.497 2.336 1.00 91.81 128 GLN A N 1
ATOM 932 C CA . GLN A 1 128 ? 19.978 6.382 1.497 1.00 91.81 128 GLN A CA 1
ATOM 933 C C . GLN A 1 128 ? 19.138 7.376 2.330 1.00 91.81 128 GLN A C 1
ATOM 935 O O . GLN A 1 128 ? 17.911 7.426 2.197 1.00 91.81 128 GLN A O 1
ATOM 940 N N . PRO A 1 129 ? 19.765 8.258 3.132 1.00 90.06 129 PRO A N 1
ATOM 941 C CA . PRO A 1 129 ? 19.056 9.127 4.081 1.00 90.06 129 PRO A CA 1
ATOM 942 C C . PRO A 1 129 ? 18.137 10.169 3.420 1.00 90.06 129 PRO A C 1
ATOM 944 O O . PRO A 1 129 ? 17.285 10.760 4.080 1.00 90.06 129 PRO A O 1
ATOM 947 N N . LEU A 1 130 ? 18.296 10.411 2.114 1.00 89.25 130 LEU A N 1
ATOM 948 C CA . LEU A 1 130 ? 17.459 11.333 1.337 1.00 89.25 130 LEU A CA 1
ATOM 949 C C . LEU A 1 130 ? 16.203 10.672 0.745 1.00 89.25 130 LEU A C 1
ATOM 951 O O . LEU A 1 130 ? 15.427 11.344 0.067 1.00 89.25 130 LEU A O 1
ATOM 955 N N . VAL A 1 131 ? 16.000 9.373 0.979 1.00 90.44 131 VAL A N 1
ATOM 956 C CA . VAL A 1 131 ? 14.856 8.600 0.485 1.00 90.44 131 VAL A CA 1
ATOM 957 C C . VAL A 1 131 ? 13.904 8.347 1.665 1.00 90.44 131 VAL A C 1
ATOM 959 O O . VAL A 1 131 ? 14.020 7.337 2.357 1.00 90.44 131 VAL A O 1
ATOM 962 N N . PRO A 1 132 ? 12.950 9.262 1.942 1.00 91.44 132 PRO A N 1
ATOM 963 C CA . PRO A 1 132 ? 12.177 9.257 3.190 1.00 91.44 132 PRO A CA 1
ATOM 964 C C . PRO A 1 132 ? 11.296 8.017 3.367 1.00 91.44 132 PRO A C 1
ATOM 966 O O . PRO A 1 132 ? 10.924 7.681 4.490 1.00 91.44 132 PRO A O 1
ATOM 969 N N . VAL A 1 133 ? 10.974 7.316 2.276 1.00 93.75 133 VAL A N 1
ATOM 970 C CA . VAL A 1 133 ? 10.147 6.111 2.352 1.00 93.75 133 VAL A CA 1
ATOM 971 C C . VAL A 1 133 ? 10.817 4.983 3.125 1.00 93.75 133 VAL A C 1
ATOM 973 O O . VAL A 1 133 ? 10.116 4.258 3.821 1.00 93.75 133 VAL A O 1
ATOM 976 N N . TRP A 1 134 ? 12.150 4.886 3.126 1.00 95.50 134 TRP A N 1
ATOM 977 C CA . TRP A 1 134 ? 12.844 3.873 3.925 1.00 95.50 134 TRP A CA 1
ATOM 978 C C . TRP A 1 134 ? 12.636 4.061 5.419 1.00 95.50 134 TRP A C 1
ATOM 980 O O . TRP A 1 134 ? 12.424 3.082 6.124 1.00 95.50 134 TRP A O 1
ATOM 990 N N . GLY A 1 135 ? 12.598 5.304 5.899 1.00 96.88 135 GLY A N 1
ATOM 991 C CA . GLY A 1 135 ? 12.307 5.567 7.305 1.00 96.88 135 GLY A CA 1
ATOM 992 C C . GLY A 1 135 ? 10.884 5.181 7.689 1.00 96.88 135 GLY A C 1
ATOM 993 O O . GLY A 1 135 ? 10.665 4.602 8.750 1.00 96.88 135 GLY A O 1
ATOM 994 N N . MET A 1 136 ? 9.909 5.433 6.813 1.00 96.88 136 MET A N 1
ATOM 995 C CA . MET A 1 136 ? 8.525 5.056 7.103 1.00 96.88 136 MET A CA 1
ATOM 996 C C . MET A 1 136 ? 8.289 3.543 6.977 1.00 96.88 136 MET A C 1
ATOM 998 O O . MET A 1 136 ? 7.556 2.964 7.777 1.00 96.88 136 MET A O 1
ATOM 1002 N N . VAL A 1 137 ? 8.964 2.872 6.038 1.00 97.12 137 VAL A N 1
ATOM 1003 C CA . VAL A 1 137 ? 8.971 1.403 5.973 1.00 97.12 137 VAL A CA 1
ATOM 1004 C C . VAL A 1 137 ? 9.678 0.810 7.193 1.00 97.12 137 VAL A C 1
ATOM 1006 O O . VAL A 1 137 ? 9.200 -0.187 7.725 1.00 97.12 137 VAL A O 1
ATOM 1009 N N . LEU A 1 138 ? 10.747 1.435 7.702 1.00 98.56 138 LEU A N 1
ATOM 1010 C CA . LEU A 1 138 ? 11.401 1.019 8.946 1.00 98.56 138 LEU A CA 1
ATOM 1011 C C . LEU A 1 138 ? 10.424 1.092 10.121 1.00 98.56 138 LEU A C 1
ATOM 1013 O O . LEU A 1 138 ? 10.289 0.116 10.852 1.00 98.56 138 LEU A O 1
ATOM 1017 N N . ALA A 1 139 ? 9.695 2.202 10.270 1.00 98.50 139 ALA A N 1
ATOM 1018 C CA . ALA A 1 139 ? 8.652 2.319 11.287 1.00 98.50 139 ALA A CA 1
ATOM 1019 C C . ALA A 1 139 ? 7.618 1.187 11.161 1.00 98.50 139 ALA A C 1
ATOM 1021 O O . ALA A 1 139 ? 7.285 0.527 12.143 1.00 98.50 139 ALA A O 1
ATOM 1022 N N . ARG A 1 140 ? 7.164 0.885 9.941 1.00 97.75 140 ARG A N 1
ATOM 1023 C CA . ARG A 1 140 ? 6.209 -0.201 9.694 1.00 97.75 140 ARG A CA 1
ATOM 1024 C C . ARG A 1 140 ? 6.778 -1.599 9.973 1.00 97.75 140 ARG A C 1
ATOM 1026 O O . ARG A 1 140 ? 6.044 -2.466 10.458 1.00 97.75 140 ARG A O 1
ATOM 1033 N N . ALA A 1 141 ? 8.059 -1.820 9.693 1.00 98.31 141 ALA A N 1
ATOM 1034 C CA . ALA A 1 141 ? 8.774 -3.054 10.000 1.00 98.31 141 ALA A CA 1
ATOM 1035 C C . ALA A 1 141 ? 8.931 -3.244 11.515 1.00 98.31 141 ALA A C 1
ATOM 1037 O O . ALA A 1 141 ? 8.679 -4.335 12.023 1.00 98.31 141 ALA A O 1
ATOM 1038 N N . LEU A 1 142 ? 9.258 -2.173 12.246 1.00 98.62 142 LEU A N 1
ATOM 1039 C CA . LEU A 1 142 ? 9.340 -2.166 13.709 1.00 98.62 142 LEU A CA 1
ATOM 1040 C C . LEU A 1 142 ? 7.997 -2.547 14.342 1.00 98.62 142 LEU A C 1
ATOM 1042 O O . LEU A 1 142 ? 7.973 -3.381 15.244 1.00 98.62 142 LEU A O 1
ATOM 1046 N N . VAL A 1 143 ? 6.870 -2.045 13.814 1.00 98.06 143 VAL A N 1
ATOM 1047 C CA . VAL A 1 143 ? 5.530 -2.521 14.218 1.00 98.06 143 VAL A CA 1
ATOM 1048 C C . VAL A 1 143 ? 5.394 -4.030 13.998 1.00 98.06 143 VAL A C 1
ATOM 1050 O O . VAL A 1 143 ? 4.972 -4.741 14.903 1.00 98.06 143 VAL A O 1
ATOM 1053 N N . GLY A 1 144 ? 5.803 -4.545 12.833 1.00 96.69 144 GLY A N 1
ATOM 1054 C CA . GLY A 1 144 ? 5.775 -5.984 12.538 1.00 96.69 144 GLY A CA 1
ATOM 1055 C C . GLY A 1 144 ? 6.667 -6.836 13.452 1.00 96.69 144 GLY A C 1
ATOM 1056 O O . GLY A 1 144 ? 6.405 -8.022 13.625 1.00 96.69 144 GLY A O 1
ATOM 1057 N N . ARG A 1 145 ? 7.698 -6.241 14.061 1.00 97.12 145 ARG A N 1
ATOM 1058 C CA . ARG A 1 145 ? 8.567 -6.871 15.069 1.00 97.12 145 ARG A CA 1
ATOM 1059 C C . ARG A 1 145 ? 8.031 -6.715 16.506 1.00 97.12 145 ARG A C 1
ATOM 1061 O O . ARG A 1 145 ? 8.566 -7.330 17.424 1.00 97.12 145 ARG A O 1
ATOM 1068 N N . GLY A 1 146 ? 6.969 -5.932 16.713 1.00 96.62 146 GLY A N 1
ATOM 1069 C CA . GLY A 1 146 ? 6.396 -5.632 18.032 1.00 96.62 146 GLY A CA 1
ATOM 1070 C C . GLY A 1 146 ? 7.074 -4.470 18.772 1.00 96.62 146 GLY A C 1
ATOM 1071 O O . GLY A 1 146 ? 6.883 -4.303 19.974 1.00 96.62 146 GLY A O 1
ATOM 1072 N N . GLU A 1 147 ? 7.866 -3.652 18.079 1.00 97.75 147 GLU A N 1
ATOM 1073 C CA . GLU A 1 147 ? 8.646 -2.542 18.640 1.00 97.75 147 GLU A CA 1
ATOM 1074 C C . GLU A 1 147 ? 7.922 -1.192 18.460 1.00 97.75 147 GLU A C 1
ATOM 1076 O O . GLU A 1 147 ? 8.459 -0.229 17.916 1.00 97.75 147 GLU A O 1
ATOM 1081 N N . GLU A 1 148 ? 6.670 -1.106 18.919 1.00 96.94 148 GLU A N 1
ATOM 1082 C CA . GLU A 1 148 ? 5.768 0.027 18.640 1.00 96.94 148 GLU A CA 1
ATOM 1083 C C . GLU A 1 148 ? 6.287 1.392 19.122 1.00 96.94 148 GLU A C 1
ATOM 1085 O O . GLU A 1 148 ? 6.060 2.416 18.477 1.00 96.94 148 GLU A O 1
ATOM 1090 N N . VAL A 1 149 ? 6.984 1.434 20.263 1.00 97.38 149 VAL A N 1
ATOM 1091 C CA . VAL A 1 149 ? 7.543 2.687 20.804 1.00 97.38 149 VAL A CA 1
ATOM 1092 C C . VAL A 1 149 ? 8.611 3.250 19.868 1.00 97.38 149 VAL A C 1
ATOM 1094 O O . VAL A 1 149 ? 8.580 4.441 19.559 1.00 97.38 149 VAL A O 1
ATOM 1097 N N . GLU A 1 150 ? 9.518 2.397 19.387 1.00 98.44 150 GLU A N 1
ATOM 1098 C CA . GLU A 1 150 ? 10.556 2.806 18.438 1.00 98.44 150 GLU A CA 1
ATOM 1099 C C . GLU A 1 150 ? 9.939 3.124 17.072 1.00 98.44 150 GLU A C 1
ATOM 1101 O O . GLU A 1 150 ? 10.309 4.118 16.451 1.00 98.44 150 GLU A O 1
ATOM 1106 N N . ALA A 1 151 ? 8.934 2.356 16.636 1.00 98.38 151 ALA A N 1
ATOM 1107 C CA . ALA A 1 151 ? 8.201 2.624 15.401 1.00 98.38 151 ALA A CA 1
ATOM 1108 C C . ALA A 1 151 ? 7.614 4.044 15.370 1.00 98.38 151 ALA A C 1
ATOM 1110 O O . ALA A 1 151 ? 7.837 4.781 14.406 1.00 98.38 151 ALA A O 1
ATOM 1111 N N . ARG A 1 152 ? 6.922 4.460 16.442 1.00 98.25 152 ARG A N 1
ATOM 1112 C CA . ARG A 1 152 ? 6.394 5.829 16.577 1.00 98.25 152 ARG A CA 1
ATOM 1113 C C . ARG A 1 152 ? 7.514 6.864 16.565 1.00 98.25 152 ARG A C 1
ATOM 1115 O O . ARG A 1 152 ? 7.448 7.832 15.812 1.00 98.25 152 ARG A O 1
ATOM 1122 N N . ALA A 1 153 ? 8.582 6.627 17.328 1.00 97.94 153 ALA A N 1
ATOM 1123 C CA . ALA A 1 153 ? 9.728 7.532 17.382 1.00 97.94 153 ALA A CA 1
ATOM 1124 C C . ALA A 1 153 ? 10.421 7.705 16.019 1.00 97.94 153 ALA A C 1
ATOM 1126 O O . ALA A 1 153 ? 10.915 8.791 15.723 1.00 97.94 153 ALA A O 1
ATOM 1127 N N . VAL A 1 154 ? 10.473 6.664 15.182 1.00 98.12 154 VAL A N 1
ATOM 1128 C CA . VAL A 1 154 ? 10.970 6.750 13.801 1.00 98.12 154 VAL A CA 1
ATOM 1129 C C . VAL A 1 154 ? 9.993 7.528 12.921 1.00 98.12 154 VAL A C 1
ATOM 1131 O O . VAL A 1 154 ? 10.417 8.470 12.252 1.00 98.12 154 VAL A O 1
ATOM 1134 N N . ALA A 1 155 ? 8.700 7.191 12.946 1.00 97.81 155 ALA A N 1
ATOM 1135 C CA . ALA A 1 155 ? 7.682 7.848 12.126 1.00 97.81 155 ALA A CA 1
ATOM 1136 C C . ALA A 1 155 ? 7.591 9.359 12.405 1.00 97.81 155 ALA A C 1
ATOM 1138 O O . ALA A 1 155 ? 7.533 10.159 11.471 1.00 97.81 155 ALA A O 1
ATOM 1139 N N . HIS A 1 156 ? 7.673 9.769 13.675 1.00 97.31 156 HIS A N 1
ATOM 1140 C CA . HIS A 1 156 ? 7.604 11.176 14.091 1.00 97.31 156 HIS A CA 1
ATOM 1141 C C . HIS A 1 156 ? 8.745 12.040 13.536 1.00 97.31 156 HIS A C 1
ATOM 1143 O O . HIS A 1 156 ? 8.560 13.240 13.356 1.00 97.31 156 HIS A O 1
ATOM 1149 N N . ARG A 1 157 ? 9.903 11.459 13.183 1.00 95.25 157 ARG A N 1
ATOM 1150 C CA . ARG A 1 157 ? 11.016 12.198 12.537 1.00 95.25 157 ARG A CA 1
ATOM 1151 C C . ARG A 1 157 ? 10.632 12.749 11.162 1.00 95.25 157 ARG A C 1
ATOM 1153 O O . ARG A 1 157 ? 11.295 13.654 10.662 1.00 95.25 157 ARG A O 1
ATOM 1160 N N . TYR A 1 158 ? 9.584 12.193 10.558 1.00 94.25 158 TYR A N 1
ATOM 1161 C CA . TYR A 1 158 ? 9.070 12.580 9.250 1.00 94.25 158 TYR A CA 1
ATOM 1162 C C . TYR A 1 158 ? 7.820 13.455 9.343 1.00 94.25 158 TYR A C 1
ATOM 1164 O O . TYR A 1 158 ? 7.149 13.641 8.331 1.00 94.25 158 TYR A O 1
ATOM 1172 N N . LEU A 1 159 ? 7.511 14.013 10.514 1.00 94.06 159 LEU A N 1
ATOM 1173 C CA . LEU A 1 159 ? 6.466 15.019 10.674 1.00 94.06 159 LEU A CA 1
ATOM 1174 C C . LEU A 1 159 ? 7.058 16.430 10.640 1.00 94.06 159 LEU A C 1
ATOM 1176 O O . LEU A 1 159 ? 8.181 16.672 11.083 1.00 94.06 159 LEU A O 1
ATOM 1180 N N . VAL A 1 160 ? 6.282 17.362 10.101 1.00 90.69 160 VAL A N 1
ATOM 1181 C CA . VAL A 1 160 ? 6.499 18.813 10.172 1.00 90.69 160 VAL A CA 1
ATOM 1182 C C . VAL A 1 160 ? 5.165 19.484 10.469 1.00 90.69 160 VAL A C 1
ATOM 1184 O O . VAL A 1 160 ? 4.113 18.865 10.306 1.00 90.69 160 VAL A O 1
ATOM 1187 N N . ASP A 1 161 ? 5.199 20.761 10.849 1.00 83.69 161 ASP A N 1
ATOM 1188 C CA . ASP A 1 161 ? 3.990 21.557 11.061 1.00 83.69 161 ASP A CA 1
ATOM 1189 C C . ASP A 1 161 ? 3.038 21.436 9.856 1.00 83.69 161 ASP A C 1
ATOM 1191 O O . ASP A 1 161 ? 3.321 21.924 8.759 1.00 83.69 161 ASP A O 1
ATOM 1195 N N . GLY A 1 162 ? 1.902 20.768 10.069 1.00 77.44 162 GLY A N 1
ATOM 1196 C CA . GLY A 1 162 ? 0.854 20.601 9.063 1.00 77.44 162 GLY A CA 1
ATOM 1197 C C . GLY A 1 162 ? 0.998 19.409 8.109 1.00 77.44 162 GLY A C 1
ATOM 1198 O O . GLY A 1 162 ? 0.286 19.394 7.106 1.00 77.44 162 GLY A O 1
ATOM 1199 N N . GLY A 1 163 ? 1.870 18.426 8.375 1.00 87.94 163 GLY A N 1
ATOM 1200 C CA . GLY A 1 163 ? 1.864 17.157 7.633 1.00 87.94 163 GLY A CA 1
ATOM 1201 C C . GLY A 1 163 ? 3.192 16.397 7.632 1.00 87.94 163 GLY A C 1
ATOM 1202 O O . GLY A 1 163 ? 3.904 16.329 8.633 1.00 87.94 163 GLY A O 1
ATOM 1203 N N . LEU A 1 164 ? 3.517 15.796 6.485 1.00 93.00 164 LEU A N 1
ATOM 1204 C CA . LEU A 1 164 ? 4.732 15.001 6.294 1.00 93.00 164 LEU A CA 1
ATOM 1205 C C . LEU A 1 164 ? 5.917 15.852 5.820 1.00 93.00 164 LEU A C 1
ATOM 1207 O O . LEU A 1 164 ? 5.790 16.697 4.933 1.00 93.00 164 LEU A O 1
ATOM 1211 N N . SER A 1 165 ? 7.108 15.543 6.334 1.00 92.69 165 SER A N 1
ATOM 1212 C CA . SER A 1 165 ? 8.411 16.079 5.915 1.00 92.69 165 SER A CA 1
ATOM 1213 C C . SER A 1 165 ? 8.863 15.478 4.578 1.00 92.69 165 SER A C 1
ATOM 1215 O O . SER A 1 165 ? 9.935 14.889 4.439 1.00 92.69 165 SER A O 1
ATOM 1217 N N . VAL A 1 166 ? 8.000 15.563 3.569 1.00 91.50 166 VAL A N 1
ATOM 1218 C CA . VAL A 1 166 ? 8.243 15.053 2.221 1.00 91.50 166 VAL A CA 1
ATOM 1219 C C . VAL A 1 166 ? 7.882 16.147 1.236 1.00 91.50 166 VAL A C 1
ATOM 1221 O O . VAL A 1 166 ? 6.837 16.783 1.344 1.00 91.50 166 VAL A O 1
ATOM 1224 N N . HIS A 1 167 ? 8.752 16.379 0.251 1.00 90.06 167 HIS A N 1
ATOM 1225 C CA . HIS A 1 167 ? 8.500 17.413 -0.745 1.00 90.06 167 HIS A CA 1
ATOM 1226 C C . HIS A 1 167 ? 7.124 17.196 -1.412 1.00 90.06 167 HIS A C 1
ATOM 1228 O O . HIS A 1 167 ? 6.858 16.081 -1.870 1.00 90.06 167 HIS A O 1
ATOM 1234 N N . PRO A 1 168 ? 6.273 18.233 -1.556 1.00 85.88 168 PRO A N 1
ATOM 1235 C CA . PRO A 1 168 ? 4.898 18.059 -2.026 1.00 85.88 168 PRO A CA 1
ATOM 1236 C C . PRO A 1 168 ? 4.733 17.395 -3.395 1.00 85.88 168 PRO A C 1
ATOM 1238 O O . PRO A 1 168 ? 3.690 16.810 -3.661 1.00 85.88 168 PRO A O 1
ATOM 1241 N N . ARG A 1 169 ? 5.756 17.504 -4.253 1.00 86.25 169 ARG A N 1
ATOM 1242 C CA . ARG A 1 169 ? 5.829 16.891 -5.596 1.00 86.25 169 ARG A CA 1
ATOM 1243 C C . ARG A 1 169 ? 6.691 15.625 -5.657 1.00 86.25 169 ARG A C 1
ATOM 1245 O O . ARG A 1 169 ? 7.134 15.238 -6.732 1.00 86.25 169 ARG A O 1
ATOM 1252 N N . SER A 1 170 ? 7.058 15.062 -4.511 1.00 90.12 170 SER A N 1
ATOM 1253 C CA . SER A 1 170 ? 7.837 13.828 -4.475 1.00 90.12 170 SER A CA 1
ATOM 1254 C C . SER A 1 170 ? 6.971 12.655 -4.916 1.00 90.12 170 SER A C 1
ATOM 1256 O O . SER A 1 170 ? 5.904 12.441 -4.347 1.00 90.12 170 SER A O 1
ATOM 1258 N N . VAL A 1 171 ? 7.491 11.836 -5.831 1.00 87.56 171 VAL A N 1
ATOM 1259 C CA . VAL A 1 171 ? 6.881 10.557 -6.246 1.00 87.56 171 VAL A CA 1
ATOM 1260 C C . VAL A 1 171 ? 6.784 9.531 -5.108 1.00 87.56 171 VAL A C 1
ATOM 1262 O O . VAL A 1 171 ? 6.211 8.466 -5.278 1.00 87.56 171 VAL A O 1
ATOM 1265 N N . LEU A 1 172 ? 7.385 9.814 -3.948 1.00 92.06 172 LEU A N 1
ATOM 1266 C CA . LEU A 1 172 ? 7.340 8.949 -2.768 1.00 92.06 172 LEU A CA 1
ATOM 1267 C C . LEU A 1 172 ? 6.247 9.354 -1.775 1.00 92.06 172 LEU A C 1
ATOM 1269 O O . LEU A 1 172 ? 5.967 8.602 -0.845 1.00 92.06 172 LEU A O 1
ATOM 1273 N N . ARG A 1 173 ? 5.653 10.545 -1.930 1.00 92.88 173 ARG A N 1
ATOM 1274 C CA . ARG A 1 173 ? 4.797 11.161 -0.906 1.00 92.88 173 ARG A CA 1
ATOM 1275 C C . ARG A 1 173 ? 3.608 10.282 -0.534 1.00 92.88 173 ARG A C 1
ATOM 1277 O O . ARG A 1 173 ? 3.344 10.100 0.648 1.00 92.88 173 ARG A O 1
ATOM 1284 N N . TYR A 1 174 ? 2.945 9.691 -1.524 1.00 95.00 174 TYR A N 1
ATOM 1285 C CA . TYR A 1 174 ? 1.755 8.871 -1.293 1.00 95.00 174 TYR A CA 1
ATOM 1286 C C . TYR A 1 174 ? 2.080 7.561 -0.587 1.00 95.00 174 TYR A C 1
ATOM 1288 O O . TYR A 1 174 ? 1.352 7.161 0.315 1.00 95.00 174 TYR A O 1
ATOM 1296 N N . LEU A 1 175 ? 3.207 6.928 -0.920 1.00 94.94 175 LEU A N 1
ATOM 1297 C CA . LEU A 1 175 ? 3.633 5.728 -0.207 1.00 94.94 175 LEU A CA 1
ATOM 1298 C C . LEU A 1 175 ? 4.069 6.038 1.229 1.00 94.94 175 LEU A C 1
ATOM 1300 O O . LEU A 1 175 ? 3.756 5.270 2.133 1.00 94.94 175 LEU A O 1
ATOM 1304 N N . VAL A 1 176 ? 4.740 7.172 1.463 1.00 96.12 176 VAL A N 1
ATOM 1305 C CA . VAL A 1 176 ? 5.055 7.612 2.832 1.00 96.12 176 VAL A CA 1
ATOM 1306 C C . VAL A 1 176 ? 3.766 7.840 3.624 1.00 96.12 176 VAL A C 1
ATOM 1308 O O . VAL A 1 176 ? 3.668 7.355 4.745 1.00 96.12 176 VAL A O 1
ATOM 1311 N N . ALA A 1 177 ? 2.765 8.509 3.045 1.00 96.88 177 ALA A N 1
ATOM 1312 C CA . ALA A 1 177 ? 1.475 8.726 3.697 1.00 96.88 177 ALA A CA 1
ATOM 1313 C C . ALA A 1 177 ? 0.734 7.413 3.991 1.00 96.88 177 ALA A C 1
ATOM 1315 O O . ALA A 1 177 ? 0.216 7.240 5.093 1.00 96.88 177 ALA A O 1
ATOM 1316 N N . ALA A 1 178 ? 0.745 6.46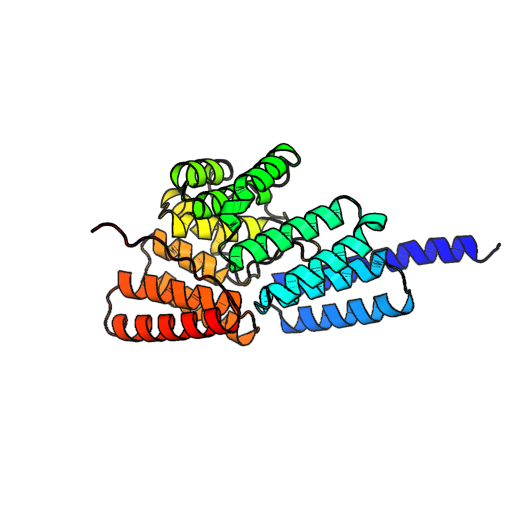5 3.051 1.00 97.12 178 ALA A N 1
ATOM 1317 C CA . ALA A 1 178 ? 0.166 5.138 3.236 1.00 97.12 178 ALA A CA 1
ATOM 1318 C C . ALA A 1 178 ? 0.826 4.383 4.404 1.00 97.12 178 ALA A C 1
ATOM 1320 O O . ALA A 1 178 ? 0.148 3.961 5.339 1.00 97.12 178 ALA A O 1
ATOM 1321 N N . MET A 1 179 ? 2.158 4.278 4.406 1.00 97.31 179 MET A N 1
ATOM 1322 C CA . MET A 1 179 ? 2.890 3.586 5.473 1.00 97.31 179 MET A CA 1
ATOM 1323 C C . MET A 1 179 ? 2.730 4.285 6.831 1.00 97.31 179 MET A C 1
ATOM 1325 O O . MET A 1 179 ? 2.572 3.614 7.849 1.00 97.31 179 MET A O 1
ATOM 1329 N N . ALA A 1 180 ? 2.709 5.621 6.855 1.00 97.88 180 ALA A N 1
ATOM 1330 C CA . ALA A 1 180 ? 2.476 6.392 8.073 1.00 97.88 180 ALA A CA 1
ATOM 1331 C C . ALA A 1 180 ? 1.075 6.147 8.651 1.00 97.88 180 ALA A C 1
ATOM 1333 O O . ALA A 1 180 ? 0.937 5.999 9.863 1.00 97.88 180 ALA A O 1
ATOM 1334 N N . ALA A 1 181 ? 0.051 6.050 7.798 1.00 98.31 181 ALA A N 1
ATOM 1335 C CA . ALA A 1 181 ? -1.311 5.724 8.212 1.00 98.31 181 ALA A CA 1
ATOM 1336 C C . ALA A 1 181 ? -1.418 4.311 8.798 1.00 98.31 181 ALA A C 1
ATOM 1338 O O . ALA A 1 181 ? -2.104 4.116 9.798 1.00 98.31 181 ALA A O 1
ATOM 1339 N N . GLU A 1 182 ? -0.705 3.330 8.236 1.00 97.94 182 GLU A N 1
ATOM 1340 C CA . GLU A 1 182 ? -0.657 1.989 8.827 1.00 97.94 182 GLU A CA 1
ATOM 1341 C C . GLU A 1 182 ? 0.053 1.975 10.183 1.00 97.94 182 GLU A C 1
ATOM 1343 O O . GLU A 1 182 ? -0.431 1.340 11.117 1.00 97.94 182 GLU A O 1
ATOM 1348 N N . VAL A 1 183 ? 1.174 2.692 10.330 1.00 98.38 183 VAL A N 1
ATOM 1349 C CA . VAL A 1 183 ? 1.853 2.831 11.631 1.00 98.38 183 VAL A CA 1
ATOM 1350 C C . VAL A 1 183 ? 0.928 3.511 12.642 1.00 98.38 183 VAL A C 1
ATOM 1352 O O . VAL A 1 183 ? 0.784 3.015 13.758 1.00 98.38 183 VAL A O 1
ATOM 1355 N N . CYS A 1 184 ? 0.261 4.596 12.244 1.00 98.25 184 CYS A N 1
ATOM 1356 C CA . CYS A 1 184 ? -0.729 5.307 13.052 1.00 98.25 184 CYS A CA 1
ATOM 1357 C C . CYS A 1 184 ? -1.822 4.359 13.560 1.00 98.25 184 CYS A C 1
ATOM 1359 O O . CYS A 1 184 ? -2.051 4.268 14.765 1.00 98.25 184 CYS A O 1
ATOM 1361 N N . TRP A 1 185 ? -2.430 3.593 12.654 1.00 98.25 185 TRP A N 1
ATOM 1362 C CA . TRP A 1 185 ? -3.483 2.628 12.961 1.00 98.25 185 TRP A CA 1
ATOM 1363 C C . TRP A 1 185 ? -3.036 1.536 13.923 1.00 98.25 185 TRP A C 1
ATOM 1365 O O . TRP A 1 185 ? -3.667 1.307 14.956 1.00 98.25 185 TRP A O 1
ATOM 1375 N N . LEU A 1 186 ? -1.926 0.874 13.600 1.00 97.75 186 LEU A N 1
ATOM 1376 C CA . LEU A 1 186 ? -1.451 -0.291 14.337 1.00 97.75 186 LEU A CA 1
ATOM 1377 C C . LEU A 1 186 ? -0.903 0.069 15.719 1.00 97.75 186 LEU A C 1
ATOM 1379 O O . LEU A 1 186 ? -0.967 -0.758 16.620 1.00 97.75 186 LEU A O 1
ATOM 1383 N N . THR A 1 187 ? -0.421 1.300 15.905 1.00 97.56 187 THR A N 1
ATOM 1384 C CA . THR A 1 187 ? 0.107 1.790 17.192 1.00 97.56 187 THR A CA 1
ATOM 1385 C C . THR A 1 187 ? -0.859 2.707 17.945 1.00 97.56 187 THR A C 1
ATOM 1387 O O . THR A 1 187 ? -0.505 3.204 19.017 1.00 97.56 187 THR A O 1
ATOM 1390 N N . SER A 1 188 ? -2.067 2.929 17.403 1.00 96.94 188 SER A N 1
ATOM 1391 C CA . SER A 1 188 ? -3.073 3.869 17.927 1.00 96.94 188 SER A CA 1
ATOM 1392 C C . SER A 1 188 ? -2.486 5.255 18.238 1.00 96.94 188 SER A C 1
ATOM 1394 O O . SER A 1 188 ? -2.710 5.818 19.307 1.00 96.94 188 SER A O 1
ATOM 1396 N N . ASP A 1 189 ? -1.665 5.777 17.325 1.00 97.38 189 ASP A N 1
ATOM 1397 C CA . ASP A 1 189 ? -0.935 7.034 17.507 1.00 97.38 189 ASP A CA 1
ATOM 1398 C C . ASP A 1 189 ? -1.766 8.240 17.048 1.00 97.38 189 ASP A C 1
ATOM 1400 O O . ASP A 1 189 ? -1.851 8.550 15.856 1.00 97.38 189 ASP A O 1
ATOM 1404 N N . GLU A 1 190 ? -2.358 8.937 18.015 1.00 96.19 190 GLU A N 1
ATOM 1405 C CA . GLU A 1 190 ? -3.183 10.129 17.789 1.00 96.19 190 GLU A CA 1
ATOM 1406 C C . GLU A 1 190 ? -2.392 11.319 17.216 1.00 96.19 190 GLU A C 1
ATOM 1408 O O . GLU A 1 190 ? -2.947 12.112 16.456 1.00 96.19 190 GLU A O 1
ATOM 1413 N N . VAL A 1 191 ? -1.089 11.433 17.511 1.00 95.19 191 VAL A N 1
ATOM 1414 C CA . VAL A 1 191 ? -0.248 12.523 16.984 1.00 95.19 191 VAL A CA 1
ATOM 1415 C C . VAL A 1 191 ? -0.046 12.345 15.484 1.00 95.19 191 VAL A C 1
ATOM 1417 O O . VAL A 1 191 ? -0.168 13.304 14.717 1.00 95.19 191 VAL A O 1
ATOM 1420 N N . LEU A 1 192 ? 0.227 11.111 15.048 1.00 96.75 192 LEU A N 1
ATOM 1421 C CA . LEU A 1 192 ? 0.251 10.788 13.623 1.00 96.75 192 LEU A CA 1
ATOM 1422 C C . LEU A 1 192 ? -1.115 11.046 12.980 1.00 96.75 192 LEU A C 1
ATOM 1424 O O . LEU A 1 192 ? -1.162 11.620 11.894 1.00 96.75 192 LEU A O 1
ATOM 1428 N N . ALA A 1 193 ? -2.212 10.674 13.645 1.00 96.94 193 ALA A N 1
ATOM 1429 C CA . ALA A 1 193 ? -3.554 10.859 13.102 1.00 96.94 193 ALA A CA 1
ATOM 1430 C C . ALA A 1 193 ? -3.868 12.339 12.814 1.00 96.94 193 ALA A C 1
ATOM 1432 O O . ALA A 1 193 ? -4.335 12.670 11.722 1.00 96.94 193 ALA A O 1
ATOM 1433 N N . GLU A 1 194 ? -3.540 13.236 13.750 1.00 94.62 194 GLU A N 1
ATOM 1434 C CA . GLU A 1 194 ? -3.741 14.685 13.608 1.00 94.62 194 GLU A CA 1
ATOM 1435 C C . GLU A 1 194 ? -3.016 15.259 12.379 1.00 94.62 194 GLU A C 1
ATOM 1437 O O . GLU A 1 194 ? -3.574 16.072 11.641 1.00 94.62 194 GLU A O 1
ATOM 1442 N N . HIS A 1 195 ? -1.787 14.814 12.113 1.00 95.38 195 HIS A N 1
ATOM 1443 C CA . HIS A 1 195 ? -1.015 15.291 10.962 1.00 95.38 195 HIS A CA 1
ATOM 1444 C C . HIS A 1 195 ? -1.497 14.665 9.649 1.00 95.38 195 HIS A C 1
ATOM 1446 O O . HIS A 1 195 ? -1.533 15.325 8.607 1.00 95.38 195 HIS A O 1
ATOM 1452 N N . LEU A 1 196 ? -1.864 13.383 9.682 1.00 96.69 196 LEU A N 1
ATOM 1453 C CA . LEU A 1 196 ? -2.202 12.624 8.484 1.00 96.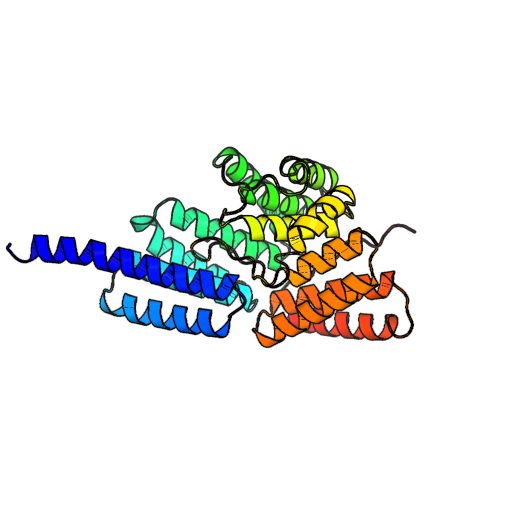69 196 LEU A CA 1
ATOM 1454 C C . LEU A 1 196 ? -3.610 12.906 7.964 1.00 96.69 196 LEU A C 1
ATOM 1456 O O . LEU A 1 196 ? -3.831 12.751 6.765 1.00 96.69 196 LEU A O 1
ATOM 1460 N N . VAL A 1 197 ? -4.553 13.346 8.804 1.00 94.88 197 VAL A N 1
ATOM 1461 C CA . VAL A 1 197 ? -5.913 13.656 8.330 1.00 94.88 197 VAL A CA 1
ATOM 1462 C C . VAL A 1 197 ? -5.891 14.807 7.321 1.00 94.88 197 VAL A C 1
ATOM 1464 O O . VAL A 1 197 ? -6.535 14.738 6.275 1.00 94.88 197 VAL A O 1
ATOM 1467 N N . VAL A 1 198 ? -5.068 15.830 7.575 1.00 90.50 198 VAL A N 1
ATOM 1468 C CA . VAL A 1 198 ? -4.876 16.966 6.661 1.00 90.50 198 VAL A CA 1
ATOM 1469 C C . VAL A 1 198 ? -4.124 16.537 5.400 1.00 90.50 198 VAL A C 1
ATOM 1471 O O . VAL A 1 198 ? -4.455 16.984 4.302 1.00 90.50 198 VAL A O 1
ATOM 1474 N N . GLU A 1 199 ? -3.135 15.654 5.549 1.00 93.38 199 GLU A N 1
ATOM 1475 C CA . GLU A 1 199 ? -2.326 15.138 4.442 1.00 93.38 199 GLU A CA 1
ATOM 1476 C C . GLU A 1 199 ? -3.147 14.275 3.470 1.00 93.38 199 GLU A C 1
ATOM 1478 O O . GLU A 1 199 ? -3.022 14.434 2.257 1.00 93.38 199 GLU A O 1
ATOM 1483 N N . LEU A 1 200 ? -3.990 13.373 3.986 1.00 96.00 200 LEU A N 1
ATOM 1484 C CA . LEU A 1 200 ? -4.706 12.368 3.194 1.00 96.00 200 LEU A CA 1
ATOM 1485 C C . LEU A 1 200 ? -6.020 12.879 2.603 1.00 96.00 200 LEU A C 1
ATOM 1487 O O . LEU A 1 200 ? -6.373 12.466 1.498 1.00 96.00 200 LEU A O 1
ATOM 1491 N N . ALA A 1 201 ? -6.722 13.799 3.271 1.00 94.31 201 ALA A N 1
ATOM 1492 C CA . ALA A 1 201 ? -7.994 14.338 2.789 1.00 94.31 201 ALA A CA 1
ATOM 1493 C C . ALA A 1 201 ? -7.983 14.786 1.305 1.00 94.31 201 ALA A C 1
ATOM 1495 O O . ALA A 1 201 ? -8.875 14.369 0.561 1.00 94.31 201 ALA A O 1
ATOM 1496 N N . PRO A 1 202 ? -6.996 15.563 0.806 1.00 93.81 202 PRO A N 1
ATOM 1497 C CA . PRO A 1 202 ? -6.988 16.002 -0.594 1.00 93.81 202 PRO A CA 1
ATOM 1498 C C . PRO A 1 202 ? -6.598 14.911 -1.604 1.00 93.81 202 PRO A C 1
ATOM 1500 O O . PRO A 1 202 ? -6.867 15.066 -2.796 1.00 93.81 202 PRO A O 1
ATOM 1503 N N . ILE A 1 203 ? -5.961 13.824 -1.163 1.00 93.81 203 ILE A N 1
ATOM 1504 C CA . ILE A 1 203 ? -5.370 12.791 -2.034 1.00 93.81 203 ILE A CA 1
ATOM 1505 C C . ILE A 1 203 ? -5.986 11.405 -1.834 1.00 93.81 203 ILE A C 1
ATOM 1507 O O . ILE A 1 203 ? -5.567 10.454 -2.479 1.00 93.81 203 ILE A O 1
ATOM 1511 N N . SER A 1 204 ? -7.014 11.281 -0.996 1.00 95.94 204 SER A N 1
ATOM 1512 C CA . SER A 1 204 ? -7.667 10.013 -0.650 1.00 95.94 204 SER A CA 1
ATOM 1513 C C . SER A 1 204 ? -8.141 9.201 -1.865 1.00 95.94 204 SER A C 1
ATOM 1515 O O . SER A 1 204 ? -8.230 7.984 -1.787 1.00 95.94 204 SER A O 1
ATOM 1517 N N . HIS A 1 205 ? -8.446 9.854 -2.988 1.00 92.62 205 HIS A N 1
ATOM 1518 C CA . HIS A 1 205 ? -8.887 9.207 -4.229 1.00 92.62 205 HIS A CA 1
ATOM 1519 C C . HIS A 1 205 ? -7.737 8.621 -5.071 1.00 92.62 205 HIS A C 1
ATOM 1521 O O . HIS A 1 205 ? -7.998 7.933 -6.050 1.00 92.62 205 HIS A O 1
ATOM 1527 N N . ARG A 1 206 ? -6.478 8.913 -4.728 1.00 95.44 206 ARG A N 1
ATOM 1528 C CA . ARG A 1 206 ? -5.286 8.507 -5.486 1.00 95.44 206 ARG A CA 1
ATOM 1529 C C . ARG A 1 206 ? -4.828 7.100 -5.109 1.00 95.44 206 ARG A C 1
ATOM 1531 O O . ARG A 1 206 ? -5.117 6.610 -4.014 1.00 95.44 206 ARG A O 1
ATOM 1538 N N . VAL A 1 207 ? -4.044 6.480 -5.986 1.00 95.94 207 VAL A N 1
ATOM 1539 C CA . VAL A 1 207 ? -3.308 5.242 -5.688 1.00 95.94 207 VAL A CA 1
ATOM 1540 C C . VAL A 1 207 ? -1.896 5.591 -5.232 1.00 95.94 207 VAL A C 1
ATOM 1542 O O . VAL A 1 207 ? -1.198 6.386 -5.861 1.00 95.94 207 VAL A O 1
ATOM 1545 N N . ALA A 1 208 ? -1.451 4.979 -4.138 1.00 95.25 208 ALA A N 1
ATOM 1546 C CA . ALA A 1 208 ? -0.083 5.106 -3.664 1.00 95.25 208 ALA A CA 1
ATOM 1547 C C . ALA A 1 208 ? 0.842 4.213 -4.492 1.00 95.25 208 ALA A C 1
ATOM 1549 O O . ALA A 1 208 ? 1.015 3.043 -4.165 1.00 95.25 208 ALA A O 1
ATOM 1550 N N . VAL A 1 209 ? 1.453 4.770 -5.535 1.00 92.81 209 VAL A N 1
ATOM 1551 C CA . VAL A 1 209 ? 2.483 4.122 -6.358 1.00 92.81 209 VAL A CA 1
ATOM 1552 C C . VAL A 1 209 ? 3.745 4.980 -6.372 1.00 92.81 209 VAL A C 1
ATOM 1554 O O . VAL A 1 209 ? 3.669 6.205 -6.355 1.00 92.81 209 VAL A O 1
ATOM 1557 N N . THR A 1 210 ? 4.920 4.351 -6.376 1.00 89.81 210 THR A N 1
ATOM 1558 C CA . THR A 1 210 ? 6.204 5.058 -6.474 1.00 89.81 210 THR A CA 1
ATOM 1559 C C . THR A 1 210 ? 6.923 4.751 -7.774 1.00 89.81 210 THR A C 1
ATOM 1561 O O . THR A 1 210 ? 6.990 3.595 -8.194 1.00 89.81 210 THR A O 1
ATOM 1564 N N . GLY A 1 211 ? 7.543 5.787 -8.356 1.00 77.81 211 GLY A N 1
ATOM 1565 C CA . GLY A 1 211 ? 8.553 5.688 -9.416 1.00 77.81 211 GLY A CA 1
ATOM 1566 C C . GLY A 1 211 ? 8.273 4.593 -10.448 1.00 77.81 211 GLY A C 1
ATOM 1567 O O . GLY A 1 211 ? 7.145 4.435 -10.881 1.00 77.81 211 GLY A O 1
ATOM 1568 N N . LEU A 1 212 ? 9.293 3.817 -10.820 1.00 75.12 212 LEU A N 1
ATOM 1569 C CA . LEU A 1 212 ? 9.216 2.682 -11.755 1.00 75.12 212 LEU A CA 1
ATOM 1570 C C . LEU A 1 212 ? 8.423 1.484 -11.204 1.00 75.12 212 LEU A C 1
ATOM 1572 O O . LEU A 1 212 ? 8.931 0.366 -11.198 1.00 75.12 212 LEU A O 1
ATOM 1576 N N . ALA A 1 213 ? 7.211 1.716 -10.699 1.00 77.31 213 ALA A N 1
ATOM 1577 C CA . ALA A 1 213 ? 6.390 0.703 -10.053 1.00 77.31 213 ALA A CA 1
ATOM 1578 C C . ALA A 1 213 ? 7.124 -0.001 -8.894 1.00 77.31 213 ALA A C 1
ATOM 1580 O O . ALA A 1 213 ? 6.907 -1.181 -8.617 1.00 77.31 213 ALA A O 1
ATOM 1581 N N . ALA A 1 214 ? 8.021 0.735 -8.228 1.00 81.62 214 ALA A N 1
ATOM 1582 C CA . ALA A 1 214 ? 8.928 0.210 -7.212 1.00 81.62 214 ALA A CA 1
ATOM 1583 C C . ALA A 1 214 ? 8.166 -0.283 -5.979 1.00 81.62 214 ALA A C 1
ATOM 1585 O O . ALA A 1 214 ? 8.560 -1.246 -5.338 1.00 81.62 214 ALA A O 1
ATOM 1586 N N . SER A 1 215 ? 7.051 0.356 -5.652 1.00 85.50 215 SER A N 1
ATOM 1587 C CA . SER A 1 215 ? 6.164 -0.067 -4.579 1.00 85.50 215 SER A CA 1
ATOM 1588 C C . SER A 1 215 ? 4.769 0.482 -4.842 1.00 85.50 215 SER A C 1
ATOM 1590 O O . SER A 1 215 ? 4.622 1.591 -5.360 1.00 85.50 215 SER A O 1
ATOM 1592 N N . CYS A 1 216 ? 3.748 -0.278 -4.453 1.00 91.44 216 CYS A N 1
ATOM 1593 C CA . CYS A 1 216 ? 2.363 0.165 -4.505 1.00 91.44 216 CYS A CA 1
ATOM 1594 C C . CYS A 1 216 ? 1.617 -0.287 -3.244 1.00 91.44 216 CYS A C 1
ATOM 1596 O O . CYS A 1 216 ? 1.793 -1.423 -2.810 1.00 91.44 216 CYS A O 1
ATOM 1598 N N . ALA A 1 217 ? 0.797 0.597 -2.671 1.00 89.56 217 ALA A N 1
ATOM 1599 C CA . ALA A 1 217 ? -0.027 0.329 -1.486 1.00 89.56 217 ALA A CA 1
ATOM 1600 C C . ALA A 1 217 ? -1.539 0.350 -1.797 1.00 89.56 217 ALA A C 1
ATOM 1602 O O . ALA A 1 217 ? -2.367 0.360 -0.889 1.00 89.56 217 ALA A O 1
ATOM 1603 N N . GLY A 1 218 ? -1.915 0.386 -3.080 1.00 93.38 218 GLY A N 1
ATOM 1604 C CA . GLY A 1 218 ? -3.309 0.522 -3.503 1.00 93.38 218 GLY A CA 1
ATOM 1605 C C . GLY A 1 218 ? -3.879 1.916 -3.219 1.00 93.38 218 GLY A C 1
ATOM 1606 O O . GLY A 1 218 ? -3.145 2.904 -3.133 1.00 93.38 218 GLY A O 1
ATOM 1607 N N . HIS A 1 219 ? -5.203 2.013 -3.111 1.00 96.06 219 HIS A N 1
ATOM 1608 C CA . HIS A 1 219 ? -5.886 3.293 -2.925 1.00 96.06 219 HIS A CA 1
ATOM 1609 C C . HIS A 1 219 ? -5.610 3.922 -1.550 1.00 96.06 219 HIS A C 1
ATOM 1611 O O . HIS A 1 219 ? -5.676 3.269 -0.504 1.00 96.06 219 HIS A O 1
ATOM 1617 N N . LEU A 1 220 ? -5.390 5.237 -1.527 1.00 97.88 220 LEU A N 1
ATOM 1618 C CA . LEU A 1 220 ? -5.199 6.001 -0.292 1.00 97.88 220 LEU A CA 1
ATOM 1619 C C . LEU A 1 220 ? -6.472 6.127 0.553 1.00 97.88 220 LEU A C 1
ATOM 1621 O O . LEU A 1 220 ? -6.377 6.443 1.736 1.00 97.88 220 LEU A O 1
ATOM 1625 N N . VAL A 1 221 ? -7.650 5.823 0.002 1.00 98.38 221 VAL A N 1
ATOM 1626 C CA . VAL A 1 221 ? -8.921 5.908 0.735 1.00 98.38 221 VAL A CA 1
ATOM 1627 C C . VAL A 1 221 ? -8.972 4.980 1.946 1.00 98.38 221 VAL A C 1
ATOM 1629 O O . VAL A 1 221 ? -9.462 5.391 2.995 1.00 98.38 221 VAL A O 1
ATOM 1632 N N . ARG A 1 222 ? -8.361 3.789 1.859 1.00 98.19 222 ARG A N 1
ATOM 1633 C CA . ARG A 1 222 ? -8.197 2.908 3.022 1.00 98.19 222 ARG A CA 1
ATOM 1634 C C . ARG A 1 222 ? -7.437 3.633 4.130 1.00 98.19 222 ARG A C 1
ATOM 1636 O O . ARG A 1 222 ? -7.919 3.745 5.248 1.00 98.19 222 ARG A O 1
ATOM 1643 N N . HIS A 1 223 ? -6.262 4.149 3.785 1.00 98.56 223 HIS A N 1
ATOM 1644 C CA . HIS A 1 223 ? -5.334 4.815 4.694 1.00 98.56 223 HIS A CA 1
ATOM 1645 C C . HIS A 1 223 ? -5.959 6.047 5.358 1.00 98.56 223 HIS A C 1
ATOM 1647 O O . HIS A 1 223 ? -5.738 6.293 6.540 1.00 98.56 223 HIS A O 1
ATOM 1653 N N . HIS A 1 224 ? -6.789 6.790 4.625 1.00 98.69 224 HIS A N 1
ATOM 1654 C CA . HIS A 1 224 ? -7.551 7.900 5.187 1.00 98.69 224 HIS A CA 1
ATOM 1655 C C . HIS A 1 224 ? -8.585 7.415 6.216 1.00 98.69 224 HIS A C 1
ATOM 1657 O O . HIS A 1 224 ? -8.643 7.963 7.315 1.00 98.69 224 HIS A O 1
ATOM 1663 N N . GLY A 1 225 ? -9.328 6.344 5.912 1.00 98.69 225 GLY A N 1
ATOM 1664 C CA . GLY A 1 225 ? -10.246 5.714 6.866 1.00 98.69 225 GLY A CA 1
ATOM 1665 C C . GLY A 1 225 ? -9.549 5.237 8.144 1.00 98.69 225 GLY A C 1
ATOM 1666 O O . GLY A 1 225 ? -10.057 5.464 9.239 1.00 98.69 225 GLY A O 1
ATOM 1667 N N . LEU A 1 226 ? -8.345 4.663 8.026 1.00 98.69 226 LEU A N 1
ATOM 1668 C CA . LEU A 1 226 ? -7.530 4.268 9.183 1.00 98.69 226 LEU A CA 1
ATOM 1669 C C . LEU A 1 226 ? -7.215 5.453 10.104 1.00 98.69 226 LEU A C 1
ATOM 1671 O O . LEU A 1 226 ? -7.347 5.355 11.322 1.00 98.69 226 LEU A O 1
ATOM 1675 N N . VAL A 1 227 ? -6.817 6.581 9.518 1.00 98.50 227 VAL A N 1
ATOM 1676 C CA . VAL A 1 227 ? -6.467 7.795 10.262 1.00 98.50 227 VAL A CA 1
ATOM 1677 C C . VAL A 1 227 ? -7.689 8.405 10.951 1.00 98.50 227 VAL A C 1
ATOM 1679 O O . VAL A 1 227 ? -7.593 8.772 12.122 1.00 98.50 227 VAL A O 1
ATOM 1682 N N . LEU A 1 228 ? -8.847 8.448 10.281 1.00 98.62 228 LEU A N 1
ATOM 1683 C CA . LEU A 1 228 ? -10.104 8.878 10.910 1.00 98.62 228 LEU A CA 1
ATOM 1684 C C . LEU A 1 228 ? -10.476 7.985 12.097 1.00 98.62 228 LEU A C 1
ATOM 1686 O O . LEU A 1 228 ? -10.873 8.493 13.146 1.00 98.62 228 LEU A O 1
ATOM 1690 N N . ALA A 1 229 ? -10.272 6.671 11.970 1.00 98.50 229 ALA A N 1
ATOM 1691 C CA . ALA A 1 229 ? -10.570 5.728 13.039 1.00 98.50 229 ALA A CA 1
ATOM 1692 C C . ALA A 1 229 ? -9.695 5.949 14.283 1.00 98.50 229 ALA A C 1
ATOM 1694 O O . ALA A 1 229 ? -10.198 5.834 15.400 1.00 98.50 229 ALA A O 1
ATOM 1695 N N . VAL A 1 230 ? -8.406 6.275 14.113 1.00 98.38 230 VAL A N 1
ATOM 1696 C CA . VAL A 1 230 ? -7.526 6.653 15.238 1.00 98.38 230 VAL A CA 1
ATOM 1697 C C . VAL A 1 230 ? -7.939 8.000 15.828 1.00 98.38 230 VAL A C 1
ATOM 1699 O O . VAL A 1 230 ? -7.960 8.144 17.044 1.00 98.38 230 VAL A O 1
ATOM 1702 N N . GLY A 1 231 ? -8.335 8.961 14.989 1.00 97.06 231 GLY A N 1
ATOM 1703 C CA . GLY A 1 231 ? -8.852 10.263 15.424 1.00 97.06 231 GLY A CA 1
ATOM 1704 C C . GLY A 1 231 ? -10.237 10.222 16.088 1.00 97.06 231 GLY A C 1
ATOM 1705 O O . GLY A 1 231 ? -10.714 11.252 16.560 1.00 97.06 231 GLY A O 1
ATOM 1706 N N . GLY A 1 232 ? -10.889 9.055 16.131 1.00 97.25 232 GLY A N 1
ATOM 1707 C CA . GLY A 1 232 ? -12.188 8.843 16.773 1.00 97.25 232 GLY A CA 1
ATOM 1708 C C . GLY A 1 232 ? -13.412 9.109 15.890 1.00 97.25 232 GLY A C 1
ATOM 1709 O O . GLY A 1 232 ? -14.535 8.915 16.357 1.00 97.25 232 GLY A O 1
ATOM 1710 N N . ASP A 1 233 ? -13.235 9.495 14.623 1.00 98.25 233 ASP A N 1
ATOM 1711 C CA . ASP A 1 233 ? -14.332 9.609 13.653 1.00 98.25 233 ASP A CA 1
ATOM 1712 C C . ASP A 1 233 ? -14.643 8.235 13.045 1.00 98.25 233 ASP A C 1
ATOM 1714 O O . ASP A 1 233 ? -14.229 7.889 11.937 1.00 98.25 233 ASP A O 1
ATOM 1718 N N . LEU A 1 234 ? -15.337 7.410 13.830 1.00 98.56 234 LEU A N 1
ATOM 1719 C CA . LEU A 1 234 ? -15.639 6.027 13.462 1.00 98.56 234 LEU A CA 1
ATOM 1720 C C . LEU A 1 234 ? -16.681 5.918 12.341 1.00 98.56 234 LEU A C 1
ATOM 1722 O O . LEU A 1 234 ? -16.658 4.939 11.598 1.00 98.56 234 LEU A O 1
ATOM 1726 N N . ASP A 1 235 ? -17.569 6.905 12.201 1.00 98.62 235 ASP A N 1
ATOM 1727 C CA . ASP A 1 235 ? -18.548 6.943 11.112 1.00 98.62 235 ASP A CA 1
ATOM 1728 C C . ASP A 1 235 ? -17.861 7.246 9.781 1.00 98.62 235 ASP A C 1
ATOM 1730 O O . ASP A 1 235 ? -17.969 6.455 8.842 1.00 98.62 235 ASP A O 1
ATOM 1734 N N . GLY A 1 236 ? -17.065 8.321 9.725 1.00 98.50 236 GLY A N 1
ATOM 1735 C CA . GLY A 1 236 ? -16.282 8.650 8.536 1.00 98.50 236 GLY A CA 1
ATOM 1736 C C . GLY A 1 236 ? -15.295 7.540 8.167 1.00 98.50 236 GLY A C 1
ATOM 1737 O O . GLY A 1 236 ? -15.135 7.209 6.992 1.00 98.50 236 GLY A O 1
ATOM 1738 N N . ALA A 1 237 ? -14.669 6.905 9.161 1.00 98.75 237 ALA A N 1
ATOM 1739 C CA . ALA A 1 237 ? -13.793 5.763 8.930 1.00 98.75 237 ALA A CA 1
ATOM 1740 C C . ALA A 1 237 ? -14.522 4.564 8.305 1.00 98.75 237 ALA A C 1
ATOM 1742 O O . ALA A 1 237 ? -14.006 3.977 7.353 1.00 98.75 237 ALA A O 1
ATOM 1743 N N . ALA A 1 238 ? -15.704 4.200 8.814 1.00 98.69 238 ALA A N 1
ATOM 1744 C CA . ALA A 1 238 ? -16.485 3.086 8.281 1.00 98.69 238 ALA A CA 1
ATOM 1745 C C . ALA A 1 238 ? -16.886 3.329 6.816 1.00 98.69 238 ALA A C 1
ATOM 1747 O O . ALA A 1 238 ? -16.697 2.436 5.985 1.00 98.69 238 ALA A O 1
ATOM 1748 N N . ASP A 1 239 ? -17.342 4.542 6.489 1.00 98.62 239 ASP A N 1
ATOM 1749 C CA . ASP A 1 239 ? -17.725 4.933 5.127 1.00 98.62 239 ASP A CA 1
ATOM 1750 C C . ASP A 1 239 ? -16.534 4.865 4.156 1.00 98.62 239 ASP A C 1
ATOM 1752 O O . ASP A 1 239 ? -16.636 4.313 3.056 1.00 98.62 239 ASP A O 1
ATOM 1756 N N . LEU A 1 240 ? -15.369 5.390 4.557 1.00 98.75 240 LEU A N 1
ATOM 1757 C CA . LEU A 1 240 ? -14.169 5.352 3.717 1.00 98.75 240 LEU A CA 1
ATOM 1758 C C . LEU A 1 240 ? -13.623 3.934 3.540 1.00 98.75 240 LEU A C 1
ATOM 1760 O O . LEU A 1 240 ? -13.159 3.599 2.452 1.00 98.75 240 LEU A O 1
ATOM 1764 N N . LEU A 1 241 ? -13.670 3.088 4.570 1.00 98.81 241 LEU A N 1
ATOM 1765 C CA . LEU A 1 241 ? -13.196 1.706 4.467 1.00 98.81 241 LEU A CA 1
ATOM 1766 C C . LEU A 1 241 ? -14.138 0.836 3.624 1.00 98.81 241 LEU A C 1
ATOM 1768 O O . LEU A 1 241 ? -13.661 -0.033 2.893 1.00 98.81 241 LEU A O 1
ATOM 1772 N N . GLU A 1 242 ? -15.446 1.104 3.647 1.00 98.75 242 GLU A N 1
ATOM 1773 C CA . GLU A 1 242 ? -16.404 0.483 2.725 1.00 98.75 242 GLU A CA 1
ATOM 1774 C C . GLU A 1 242 ? -16.103 0.877 1.279 1.00 98.75 242 GLU A C 1
ATOM 1776 O O . GLU A 1 242 ? -15.973 0.013 0.404 1.00 98.75 242 GLU A O 1
ATOM 1781 N N . LEU A 1 243 ? -15.910 2.179 1.037 1.00 98.69 243 LEU A N 1
ATOM 1782 C CA . LEU A 1 243 ? -15.504 2.683 -0.269 1.00 98.69 243 LEU A CA 1
ATOM 1783 C C . LEU A 1 243 ? -14.195 2.022 -0.716 1.00 98.69 243 LEU A C 1
ATOM 1785 O O . LEU A 1 243 ? -14.129 1.527 -1.838 1.00 98.69 243 LEU A O 1
ATOM 1789 N N . ALA A 1 244 ? -13.202 1.933 0.169 1.00 98.56 244 ALA A N 1
ATOM 1790 C CA . ALA A 1 244 ? -11.911 1.312 -0.105 1.00 98.56 244 ALA A CA 1
ATOM 1791 C C . ALA A 1 244 ? -12.026 -0.161 -0.517 1.00 98.56 244 ALA A C 1
ATOM 1793 O O . ALA A 1 244 ? -11.402 -0.572 -1.494 1.00 98.56 244 ALA A O 1
ATOM 1794 N N . ALA A 1 245 ? -12.841 -0.946 0.194 1.00 98.62 245 ALA A N 1
ATOM 1795 C CA . ALA A 1 245 ? -13.083 -2.341 -0.156 1.00 98.62 245 ALA A CA 1
ATOM 1796 C C . ALA A 1 245 ? -13.776 -2.457 -1.523 1.00 98.62 245 ALA A C 1
ATOM 1798 O O . ALA A 1 245 ? -13.398 -3.292 -2.345 1.00 98.62 245 ALA A O 1
ATOM 1799 N N . SER A 1 246 ? -14.765 -1.599 -1.793 1.00 98.38 246 SER A N 1
ATOM 1800 C CA . SER A 1 246 ? -15.519 -1.629 -3.050 1.00 98.38 246 SER A CA 1
ATOM 1801 C C . SER A 1 246 ? -14.679 -1.234 -4.271 1.00 98.38 246 SER A C 1
ATOM 1803 O O . SER A 1 246 ? -14.765 -1.899 -5.304 1.00 98.38 246 SER A O 1
ATOM 1805 N N . THR A 1 247 ? -13.834 -0.202 -4.159 1.00 97.62 247 THR A N 1
ATOM 1806 C CA . THR A 1 247 ? -12.966 0.246 -5.258 1.00 97.62 247 THR A CA 1
ATOM 1807 C C . THR A 1 247 ? -11.835 -0.742 -5.492 1.00 97.62 247 THR A C 1
ATOM 1809 O O . THR A 1 247 ? -11.593 -1.133 -6.629 1.00 97.62 247 THR A O 1
ATOM 1812 N N . ALA A 1 248 ? -11.208 -1.249 -4.424 1.00 97.75 248 ALA A N 1
ATOM 1813 C CA . ALA A 1 248 ? -10.206 -2.301 -4.542 1.00 97.75 248 ALA A CA 1
ATOM 1814 C C . ALA A 1 248 ? -10.768 -3.548 -5.244 1.00 97.75 248 ALA A C 1
ATOM 1816 O O . ALA A 1 248 ? -10.126 -4.070 -6.153 1.00 97.75 248 ALA A O 1
ATOM 1817 N N . ALA A 1 249 ? -11.983 -3.982 -4.897 1.00 98.06 249 ALA A N 1
ATOM 1818 C CA . ALA A 1 249 ? -12.636 -5.105 -5.566 1.00 98.06 249 ALA A CA 1
ATOM 1819 C C . ALA A 1 249 ? -12.888 -4.829 -7.060 1.00 98.06 249 ALA A C 1
ATOM 1821 O O . ALA A 1 249 ? -12.623 -5.688 -7.903 1.00 98.06 249 ALA A O 1
ATOM 1822 N N . ALA A 1 250 ? -13.378 -3.630 -7.399 1.00 97.75 250 ALA A N 1
ATOM 1823 C CA . ALA A 1 250 ? -13.658 -3.236 -8.781 1.00 97.75 250 ALA A CA 1
ATOM 1824 C C . ALA A 1 250 ? -12.395 -3.232 -9.659 1.00 97.75 250 ALA A C 1
ATOM 1826 O O . ALA A 1 250 ? -12.438 -3.675 -10.809 1.00 97.75 250 ALA A O 1
ATOM 1827 N N . ASP A 1 251 ? -11.267 -2.806 -9.094 1.00 97.31 251 ASP A N 1
ATOM 1828 C CA . ASP A 1 251 ? -9.981 -2.713 -9.791 1.00 97.31 251 ASP A CA 1
ATOM 1829 C C . ASP A 1 251 ? -9.157 -4.010 -9.739 1.00 97.31 251 ASP A C 1
ATOM 1831 O O . ASP A 1 251 ? -8.122 -4.145 -10.405 1.00 97.31 251 ASP A O 1
ATOM 1835 N N . GLY A 1 252 ? -9.639 -5.008 -8.994 1.00 97.00 252 GLY A N 1
ATOM 1836 C CA . GLY A 1 252 ? -8.967 -6.289 -8.791 1.00 97.00 252 GLY A CA 1
ATOM 1837 C C . GLY A 1 252 ? -7.747 -6.188 -7.876 1.00 97.00 252 GLY A C 1
ATOM 1838 O O . GLY A 1 252 ? -6.806 -6.962 -8.028 1.00 97.00 252 GLY A O 1
ATOM 1839 N N . PHE A 1 253 ? -7.735 -5.230 -6.948 1.00 96.88 253 PHE A N 1
ATOM 1840 C CA . PHE A 1 253 ? -6.690 -5.066 -5.941 1.00 96.88 253 PHE A CA 1
ATOM 1841 C C . PHE A 1 253 ? -6.977 -5.947 -4.719 1.00 96.88 253 PHE A C 1
ATOM 1843 O O . PHE A 1 253 ? -7.332 -5.456 -3.646 1.00 96.88 253 PHE A O 1
ATOM 1850 N N . GLY A 1 254 ? -6.852 -7.266 -4.890 1.00 95.50 254 GLY A N 1
ATOM 1851 C CA . GLY A 1 254 ? -7.313 -8.263 -3.916 1.00 95.50 254 GLY A CA 1
ATOM 1852 C C . GLY A 1 254 ? -6.707 -8.114 -2.518 1.00 95.50 254 GLY A C 1
ATOM 1853 O O . GLY A 1 254 ? -7.405 -8.296 -1.520 1.00 95.50 254 GLY A O 1
ATOM 1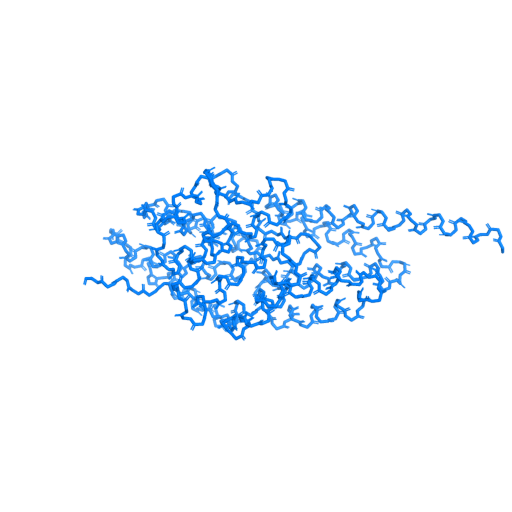854 N N . TRP A 1 255 ? -5.434 -7.715 -2.420 1.00 93.06 255 TRP A N 1
ATOM 1855 C CA . TRP A 1 255 ? -4.814 -7.467 -1.116 1.00 93.06 255 TRP A CA 1
ATOM 1856 C C . TRP A 1 255 ? -5.406 -6.243 -0.408 1.00 93.06 255 TRP A C 1
ATOM 1858 O O . TRP A 1 255 ? -5.732 -6.320 0.778 1.00 93.06 255 TRP A O 1
ATOM 1868 N N . ALA A 1 256 ? -5.609 -5.141 -1.134 1.00 95.50 256 ALA A N 1
ATOM 1869 C CA . ALA A 1 256 ? -6.219 -3.939 -0.573 1.00 95.50 256 ALA A CA 1
ATOM 1870 C C . ALA A 1 256 ? -7.677 -4.190 -0.154 1.00 95.50 256 ALA A C 1
ATOM 1872 O O . ALA A 1 256 ? -8.080 -3.733 0.911 1.00 95.50 256 ALA A O 1
ATOM 1873 N N . GLU A 1 257 ? -8.439 -4.971 -0.930 1.00 97.88 257 GLU A N 1
ATOM 1874 C CA . GLU A 1 257 ? -9.808 -5.369 -0.578 1.00 97.88 257 GLU A CA 1
ATOM 1875 C C . GLU A 1 257 ? -9.842 -6.126 0.756 1.00 97.88 257 GLU A C 1
ATOM 1877 O O . GLU A 1 257 ? -10.598 -5.761 1.658 1.00 97.88 257 GLU A O 1
ATOM 1882 N N . ALA A 1 258 ? -8.999 -7.153 0.904 1.00 97.62 258 ALA A N 1
ATOM 1883 C CA . ALA A 1 258 ? -8.961 -7.972 2.112 1.00 97.62 258 ALA A CA 1
ATOM 1884 C C . ALA A 1 258 ? -8.591 -7.149 3.360 1.00 97.62 258 ALA A C 1
ATOM 1886 O O . ALA A 1 258 ? -9.222 -7.298 4.406 1.00 97.62 258 ALA A O 1
ATOM 1887 N N . GLN A 1 259 ? -7.611 -6.246 3.242 1.00 96.62 259 GLN A N 1
ATOM 1888 C CA . GLN A 1 259 ? -7.213 -5.355 4.337 1.00 96.62 259 GLN A CA 1
ATOM 1889 C C . GLN A 1 259 ? -8.325 -4.361 4.691 1.00 96.62 259 GLN A C 1
ATOM 1891 O O . GLN A 1 259 ? -8.676 -4.235 5.858 1.00 96.62 259 GLN A O 1
ATOM 1896 N N . SER A 1 260 ? -8.939 -3.706 3.699 1.00 98.38 260 SER A N 1
ATOM 1897 C CA . SER A 1 260 ? -10.029 -2.750 3.929 1.00 98.38 260 SER A CA 1
ATOM 1898 C C . SER A 1 260 ? -11.221 -3.367 4.658 1.00 98.38 260 SER A C 1
ATOM 1900 O O . SER A 1 260 ? -11.766 -2.736 5.561 1.00 98.38 260 SER A O 1
ATOM 1902 N N . LEU A 1 261 ? -11.601 -4.601 4.313 1.00 98.69 261 LEU A N 1
ATOM 1903 C CA . LEU A 1 261 ? -12.661 -5.339 5.008 1.00 98.69 261 LEU A CA 1
ATOM 1904 C C . LEU A 1 261 ? -12.267 -5.663 6.456 1.00 98.69 261 LEU A C 1
ATOM 1906 O O . LEU A 1 261 ? -13.033 -5.402 7.381 1.00 98.69 261 LEU A O 1
ATOM 1910 N N . ALA A 1 262 ? -11.051 -6.176 6.670 1.00 98.44 262 ALA A N 1
ATOM 1911 C CA . ALA A 1 262 ? -10.554 -6.483 8.010 1.00 98.44 262 ALA A CA 1
ATOM 1912 C C . ALA A 1 262 ? -10.494 -5.235 8.909 1.00 98.44 262 ALA A C 1
ATOM 1914 O O . ALA A 1 262 ? -10.851 -5.297 10.087 1.00 98.44 262 ALA A O 1
ATOM 1915 N N . ASP A 1 263 ? -10.070 -4.101 8.352 1.00 98.50 263 ASP A N 1
ATOM 1916 C CA . ASP A 1 263 ? -10.007 -2.821 9.051 1.00 98.50 263 ASP A CA 1
ATOM 1917 C C . ASP A 1 263 ? -11.413 -2.276 9.348 1.00 98.50 263 ASP A C 1
ATOM 1919 O O . ASP A 1 263 ? -11.682 -1.856 10.478 1.00 98.50 263 ASP A O 1
ATOM 1923 N N . ARG A 1 264 ? -12.351 -2.351 8.389 1.00 98.69 264 ARG A N 1
ATOM 1924 C CA . ARG A 1 264 ? -13.752 -1.939 8.594 1.00 98.69 264 ARG A CA 1
ATOM 1925 C C . ARG A 1 264 ? -14.419 -2.758 9.688 1.00 98.69 264 ARG A C 1
ATOM 1927 O O . ARG A 1 264 ? -15.061 -2.178 10.559 1.00 98.69 264 ARG A O 1
ATOM 1934 N N . ALA A 1 265 ? -14.194 -4.069 9.729 1.00 98.69 265 ALA A N 1
ATOM 1935 C CA . ALA A 1 265 ? -14.704 -4.923 10.796 1.00 98.69 265 ALA A CA 1
ATOM 1936 C C . ALA A 1 265 ? -14.217 -4.478 12.188 1.00 98.69 265 ALA A C 1
ATOM 1938 O O . ALA A 1 265 ? -14.985 -4.476 13.155 1.00 98.69 265 ALA A O 1
ATOM 1939 N N . VAL A 1 266 ? -12.951 -4.054 12.312 1.00 98.44 266 VAL A N 1
ATOM 1940 C CA . VAL A 1 266 ? -12.420 -3.484 13.562 1.00 98.44 266 VAL A CA 1
ATOM 1941 C C . VAL A 1 266 ? -13.116 -2.165 13.905 1.00 98.44 266 VAL A C 1
ATOM 1943 O O . VAL A 1 266 ? -13.513 -1.979 15.056 1.00 98.44 266 VAL A O 1
ATOM 1946 N N . VAL A 1 267 ? -13.295 -1.266 12.934 1.00 98.56 267 VAL A N 1
ATOM 1947 C CA . VAL A 1 267 ? -13.969 0.029 13.136 1.00 98.56 267 VAL A CA 1
ATOM 1948 C C . VAL A 1 267 ? -15.432 -0.150 13.546 1.00 98.56 267 VAL A C 1
ATOM 1950 O O . VAL A 1 267 ? -15.852 0.442 14.537 1.00 98.56 267 VAL A O 1
ATOM 1953 N N . LEU A 1 268 ? -16.184 -1.017 12.867 1.00 98.62 268 LEU A N 1
ATOM 1954 C CA . LEU A 1 268 ? -17.584 -1.325 13.179 1.00 98.62 268 LEU A CA 1
ATOM 1955 C C . LEU A 1 268 ? -17.736 -1.867 14.606 1.00 98.62 268 LEU A C 1
ATOM 1957 O O . LEU A 1 268 ? -18.590 -1.413 15.366 1.00 98.62 268 LEU A O 1
ATOM 1961 N N . ARG A 1 269 ? -16.845 -2.770 15.036 1.00 97.94 269 ARG A N 1
ATOM 1962 C CA . ARG A 1 269 ? -16.829 -3.245 16.429 1.00 97.94 269 ARG A CA 1
ATOM 1963 C C . ARG A 1 269 ? -16.579 -2.128 17.438 1.00 97.94 269 ARG A C 1
ATOM 1965 O O . ARG A 1 269 ? -17.189 -2.142 18.504 1.00 97.94 269 ARG A O 1
ATOM 1972 N N . ARG A 1 270 ? -15.677 -1.189 17.130 1.00 96.88 270 ARG A N 1
ATOM 1973 C CA . ARG A 1 270 ? -15.398 -0.027 17.992 1.00 96.88 270 ARG A CA 1
ATOM 1974 C C . ARG A 1 270 ? -16.586 0.935 18.041 1.00 96.88 270 ARG A C 1
ATOM 1976 O O . ARG A 1 270 ? -16.859 1.483 19.104 1.00 96.88 270 ARG A O 1
ATOM 1983 N N . ARG A 1 271 ? -17.286 1.124 16.918 1.00 97.56 271 ARG A N 1
ATOM 1984 C CA . ARG A 1 271 ? -18.447 2.015 16.807 1.00 97.56 271 ARG A CA 1
ATOM 1985 C C . ARG A 1 271 ? -19.657 1.479 17.572 1.00 97.56 271 ARG A C 1
ATOM 1987 O O . ARG A 1 271 ? -20.295 2.236 18.299 1.00 97.56 271 ARG A O 1
ATOM 1994 N N . GLY A 1 272 ? -19.957 0.186 17.444 1.00 97.12 272 GLY A N 1
ATOM 1995 C CA . GLY A 1 272 ? -21.011 -0.480 18.217 1.00 97.12 272 GLY A CA 1
ATOM 1996 C C . GLY A 1 272 ? -22.436 -0.007 17.898 1.00 97.12 272 GLY A C 1
ATOM 1997 O O . GLY A 1 272 ? -23.313 -0.067 18.763 1.00 97.12 272 GLY A O 1
ATOM 1998 N N . GLY A 1 273 ? -22.670 0.485 16.681 1.00 95.75 273 GLY A N 1
ATOM 1999 C CA . GLY A 1 273 ? -23.977 0.877 16.165 1.00 95.75 273 GLY A CA 1
ATOM 2000 C C . GLY A 1 273 ? -24.909 -0.307 15.878 1.00 95.75 273 GLY A C 1
ATOM 2001 O O . GLY A 1 273 ? -24.549 -1.481 15.990 1.00 95.75 273 GLY A O 1
ATOM 2002 N N . LEU A 1 274 ? -26.154 -0.001 15.506 1.00 96.81 274 LEU A N 1
ATOM 2003 C CA . LEU A 1 274 ? -27.132 -1.018 15.115 1.00 96.81 274 LEU A CA 1
ATOM 2004 C C . LEU A 1 274 ? -26.721 -1.649 13.774 1.00 96.81 274 LEU A C 1
ATOM 2006 O O . LEU A 1 274 ? -26.647 -0.940 12.779 1.00 96.81 274 LEU A O 1
ATOM 2010 N N . GLY A 1 275 ? -26.517 -2.968 13.748 1.00 96.81 275 GLY A N 1
ATOM 2011 C CA . GLY A 1 275 ? -26.077 -3.705 12.551 1.00 96.81 275 GLY A CA 1
ATOM 2012 C C . GLY A 1 275 ? -24.566 -3.949 12.493 1.00 96.81 275 GLY A C 1
ATOM 2013 O O . GLY A 1 275 ? -24.145 -4.965 11.952 1.00 96.81 275 GLY A O 1
ATOM 2014 N N . ASP A 1 276 ? -23.762 -3.131 13.183 1.00 98.38 276 ASP A N 1
ATOM 2015 C CA . ASP A 1 276 ? -22.293 -3.199 13.138 1.00 98.38 276 ASP A CA 1
ATOM 2016 C C . ASP A 1 276 ? -21.726 -4.576 13.488 1.00 98.38 276 ASP A C 1
ATOM 2018 O O . ASP A 1 276 ? -20.730 -5.000 12.913 1.00 98.38 276 ASP A O 1
ATOM 2022 N N . ALA A 1 277 ? -22.342 -5.289 14.434 1.00 98.25 277 ALA A N 1
ATOM 2023 C CA . ALA A 1 277 ? -21.884 -6.623 14.815 1.00 98.25 277 ALA A CA 1
ATOM 2024 C C . ALA A 1 277 ? -22.076 -7.662 13.694 1.00 98.25 277 ALA A C 1
ATOM 2026 O O . ALA A 1 277 ? -21.248 -8.559 13.551 1.00 98.25 277 ALA A O 1
ATOM 2027 N N . GLU A 1 278 ? -23.159 -7.552 12.921 1.00 98.50 278 GLU A N 1
ATOM 2028 C CA . GLU A 1 278 ? -23.444 -8.432 11.783 1.00 98.50 278 GLU A CA 1
ATOM 2029 C C . GLU A 1 278 ? -22.549 -8.067 10.596 1.00 98.50 278 GLU A C 1
ATOM 2031 O O . GLU A 1 278 ? -21.878 -8.940 10.044 1.00 98.50 278 GLU A O 1
ATOM 2036 N N . ASP A 1 279 ? -22.449 -6.774 10.284 1.00 98.50 279 ASP A N 1
ATOM 2037 C CA . ASP A 1 279 ? -21.608 -6.267 9.199 1.00 98.50 279 ASP A CA 1
ATOM 2038 C C . ASP A 1 279 ? -20.120 -6.559 9.448 1.00 98.50 279 ASP A C 1
ATOM 2040 O O . ASP A 1 279 ? -19.425 -7.036 8.553 1.00 98.50 279 ASP A O 1
ATOM 2044 N N . ALA A 1 280 ? -19.629 -6.380 10.680 1.00 98.62 280 ALA A N 1
ATOM 2045 C CA . ALA A 1 280 ? -18.248 -6.706 11.035 1.00 98.62 280 ALA A CA 1
ATOM 2046 C C . ALA A 1 280 ? -17.941 -8.203 10.891 1.00 98.62 280 ALA A C 1
ATOM 2048 O O . ALA A 1 280 ? -16.836 -8.569 10.492 1.00 98.62 280 ALA A O 1
ATOM 2049 N N . ALA A 1 281 ? -18.898 -9.075 11.222 1.00 98.62 281 ALA A N 1
ATOM 2050 C CA . ALA A 1 281 ? -18.733 -10.516 11.053 1.00 98.62 281 ALA A CA 1
ATOM 2051 C C . ALA A 1 281 ? -18.702 -10.907 9.566 1.00 98.62 281 ALA A C 1
ATOM 2053 O O . ALA A 1 281 ? -17.887 -11.742 9.173 1.00 98.62 281 ALA A O 1
ATOM 2054 N N . ALA A 1 282 ? -19.548 -10.285 8.739 1.00 98.62 282 ALA A N 1
ATOM 2055 C CA . ALA A 1 282 ? -19.560 -10.503 7.294 1.00 98.62 282 ALA A CA 1
ATOM 2056 C C . ALA A 1 282 ? -18.259 -10.021 6.626 1.00 98.62 282 ALA A C 1
ATOM 2058 O O . ALA A 1 282 ? -17.706 -10.716 5.765 1.00 98.62 282 ALA A O 1
ATOM 2059 N N . ASP A 1 283 ? -17.754 -8.860 7.048 1.00 98.69 283 ASP A N 1
ATOM 2060 C CA . ASP A 1 283 ? -16.487 -8.303 6.581 1.00 98.69 283 ASP A CA 1
ATOM 2061 C C . ASP A 1 283 ? -15.301 -9.191 6.969 1.00 98.69 283 ASP A C 1
ATOM 2063 O O . ASP A 1 283 ? -14.486 -9.510 6.103 1.00 98.69 283 ASP A O 1
ATOM 2067 N N . ASP A 1 284 ? -15.225 -9.656 8.221 1.00 98.50 284 ASP A N 1
ATOM 2068 C CA . ASP A 1 284 ? -14.169 -10.576 8.662 1.00 98.50 284 ASP A CA 1
ATOM 2069 C C . ASP A 1 284 ? -14.197 -11.889 7.872 1.00 98.50 284 ASP A C 1
ATOM 2071 O O . ASP A 1 284 ? -13.158 -12.330 7.381 1.00 98.50 284 ASP A O 1
ATOM 2075 N N . GLU A 1 285 ? -15.375 -12.491 7.682 1.00 98.62 285 GLU A N 1
ATOM 2076 C CA . GLU A 1 285 ? -15.499 -13.738 6.924 1.00 98.62 285 GLU A CA 1
ATOM 2077 C C . GLU A 1 285 ? -15.030 -13.552 5.471 1.00 98.62 285 GLU A C 1
ATOM 2079 O O . GLU A 1 285 ? -14.342 -14.405 4.905 1.00 98.62 285 GLU A O 1
ATOM 2084 N N . ARG A 1 286 ? -15.372 -12.421 4.841 1.00 98.56 286 ARG A N 1
ATOM 2085 C CA . ARG A 1 286 ? -14.920 -12.113 3.479 1.00 98.56 286 ARG A CA 1
ATOM 2086 C C . ARG A 1 286 ? -13.421 -11.835 3.425 1.00 98.56 286 ARG A C 1
ATOM 2088 O O . ARG A 1 286 ? -12.768 -12.366 2.525 1.00 98.56 286 ARG A O 1
ATOM 2095 N N . ALA A 1 287 ? -12.889 -11.056 4.363 1.00 98.56 287 ALA A N 1
ATOM 2096 C CA . ALA A 1 287 ? -11.467 -10.753 4.457 1.00 98.56 287 ALA A CA 1
ATOM 2097 C C . ALA A 1 287 ? -10.639 -12.033 4.621 1.00 98.56 287 ALA A C 1
ATOM 2099 O O . ALA A 1 287 ? -9.689 -12.246 3.872 1.00 98.56 287 ALA A O 1
ATOM 2100 N N . GLU A 1 288 ? -11.031 -12.925 5.535 1.00 98.38 288 GLU A N 1
ATOM 2101 C CA . GLU A 1 288 ? -10.332 -14.188 5.797 1.00 98.38 288 GLU A CA 1
ATOM 2102 C C . GLU A 1 288 ? -10.376 -15.135 4.595 1.00 98.38 288 GLU A C 1
ATOM 2104 O O . GLU A 1 288 ? -9.362 -15.744 4.255 1.00 98.38 288 GLU A O 1
ATOM 2109 N N . ARG A 1 289 ? -11.514 -15.227 3.891 1.00 98.31 289 ARG A N 1
ATOM 2110 C CA . ARG A 1 289 ? -11.602 -16.022 2.654 1.00 98.31 289 ARG A CA 1
ATOM 2111 C C . ARG A 1 289 ? -10.671 -15.498 1.562 1.00 98.31 289 ARG A C 1
ATOM 2113 O O . ARG A 1 289 ? -10.011 -16.302 0.907 1.00 98.31 289 ARG A O 1
ATOM 2120 N N . LEU A 1 290 ? -10.623 -14.180 1.354 1.00 97.88 290 LEU A N 1
ATOM 2121 C CA . LEU A 1 290 ? -9.727 -13.562 0.370 1.00 97.88 290 LEU A CA 1
ATOM 2122 C C . LEU A 1 290 ? -8.263 -13.758 0.759 1.00 97.88 290 LEU A C 1
ATOM 2124 O O . LEU A 1 290 ? -7.464 -14.191 -0.068 1.00 97.88 290 LEU A O 1
ATOM 2128 N N . ALA A 1 291 ? -7.927 -13.506 2.024 1.00 97.38 291 ALA A N 1
ATOM 2129 C CA . ALA A 1 291 ? -6.580 -13.680 2.544 1.00 97.38 291 ALA A CA 1
ATOM 2130 C C . ALA A 1 291 ? -6.100 -15.129 2.396 1.00 97.38 291 ALA A C 1
ATOM 2132 O O . ALA A 1 291 ? -5.015 -15.360 1.874 1.00 97.38 291 ALA A O 1
ATOM 2133 N N . ALA A 1 292 ? -6.935 -16.113 2.740 1.00 97.12 292 ALA A N 1
ATOM 2134 C CA . ALA A 1 292 ? -6.610 -17.526 2.563 1.00 97.12 292 ALA A CA 1
ATOM 2135 C C . ALA A 1 292 ? -6.430 -17.914 1.086 1.00 97.12 292 ALA A C 1
ATOM 2137 O O . ALA A 1 292 ? -5.529 -18.685 0.761 1.00 97.12 292 ALA A O 1
ATOM 2138 N N . ALA A 1 293 ? -7.264 -17.381 0.186 1.00 96.62 293 ALA A N 1
ATOM 2139 C CA . ALA A 1 293 ? -7.164 -17.654 -1.248 1.00 96.62 293 ALA A CA 1
ATOM 2140 C C . ALA A 1 293 ? -5.897 -17.058 -1.884 1.00 96.62 293 ALA A C 1
ATOM 2142 O O . ALA A 1 293 ? -5.354 -17.642 -2.820 1.00 96.62 293 ALA A O 1
ATOM 2143 N N . LEU A 1 294 ? -5.436 -15.914 -1.375 1.00 95.50 294 LEU A N 1
ATOM 2144 C CA . LEU A 1 294 ? -4.285 -15.168 -1.889 1.00 95.50 294 LEU A CA 1
ATOM 2145 C C . LEU A 1 294 ? -2.988 -15.424 -1.095 1.00 95.50 294 LEU A C 1
ATOM 2147 O O . LEU A 1 294 ? -1.923 -14.962 -1.494 1.00 95.50 294 LEU A O 1
ATOM 2151 N N . GLY A 1 295 ? -3.052 -16.166 0.016 1.00 94.69 295 GLY A N 1
ATOM 2152 C CA . GLY A 1 295 ? -1.904 -16.404 0.898 1.00 94.69 295 GLY A CA 1
ATOM 2153 C C . GLY A 1 295 ? -1.419 -15.143 1.621 1.00 94.69 295 GLY A C 1
ATOM 2154 O O . GLY A 1 295 ? -0.214 -14.963 1.792 1.00 94.69 295 GLY A O 1
ATOM 2155 N N . LEU A 1 296 ? -2.347 -14.260 1.999 1.00 95.25 296 LEU A N 1
ATOM 2156 C CA . LEU A 1 296 ? -2.072 -12.992 2.675 1.00 95.25 296 LEU A CA 1
ATOM 2157 C C . LEU A 1 296 ? -2.191 -13.136 4.193 1.00 95.25 296 LEU A C 1
ATOM 2159 O O . LEU A 1 296 ? -3.064 -13.850 4.685 1.00 95.25 296 LEU A O 1
ATOM 2163 N N . GLU A 1 297 ? -1.390 -12.364 4.919 1.00 95.56 297 GLU A N 1
ATOM 2164 C CA . GLU A 1 297 ? -1.554 -12.148 6.354 1.00 95.56 297 GLU A CA 1
ATOM 2165 C C . GLU A 1 297 ? -2.342 -10.853 6.602 1.00 95.56 297 GLU A C 1
ATOM 2167 O O . GLU A 1 297 ? -1.967 -9.764 6.148 1.00 95.56 297 GLU A O 1
ATOM 2172 N N . LEU A 1 298 ? -3.449 -10.958 7.339 1.00 94.94 298 LEU A N 1
ATOM 2173 C CA . LEU A 1 298 ? -4.224 -9.798 7.776 1.00 94.94 298 LEU A CA 1
ATOM 2174 C C . LEU A 1 298 ? -3.629 -9.248 9.071 1.00 94.94 298 LEU A C 1
ATOM 2176 O O . LEU A 1 298 ? -3.549 -9.954 10.073 1.00 94.94 298 LEU A O 1
ATOM 2180 N N . VAL A 1 299 ? -3.256 -7.969 9.073 1.00 90.81 299 VAL A N 1
ATOM 2181 C CA . VAL A 1 299 ? -2.688 -7.309 10.252 1.00 90.81 299 VAL A CA 1
ATOM 2182 C C . VAL A 1 299 ? -3.746 -6.383 10.832 1.00 90.81 299 VAL A C 1
ATOM 2184 O O . VAL A 1 299 ? -4.264 -5.518 10.136 1.00 90.81 299 VAL A O 1
ATOM 2187 N N . ARG A 1 300 ? -4.069 -6.563 12.112 1.00 90.56 300 ARG A N 1
ATOM 2188 C CA . ARG A 1 300 ? -5.056 -5.754 12.837 1.00 90.56 300 ARG A CA 1
ATOM 2189 C C . ARG A 1 300 ? -4.382 -5.100 14.048 1.00 90.56 300 ARG A C 1
ATOM 2191 O O . ARG A 1 300 ? -3.453 -5.694 14.600 1.00 90.56 300 ARG A O 1
ATOM 2198 N N . PRO A 1 301 ? -4.837 -3.917 14.496 1.00 91.56 301 PRO A N 1
ATOM 2199 C CA . PRO A 1 301 ? -4.364 -3.351 15.750 1.00 91.56 301 PRO A CA 1
ATOM 2200 C C . PRO A 1 301 ? -4.755 -4.274 16.904 1.00 91.56 301 PRO A C 1
ATOM 2202 O O . PRO A 1 301 ? -5.790 -4.951 16.855 1.00 91.56 301 PRO A O 1
ATOM 2205 N N . ALA A 1 302 ? -3.952 -4.273 17.967 1.00 81.19 302 ALA A N 1
ATOM 2206 C CA . ALA A 1 302 ? -4.330 -4.954 19.196 1.00 81.19 302 ALA A CA 1
ATOM 2207 C C . ALA A 1 302 ? -5.689 -4.417 19.701 1.00 81.19 302 ALA A C 1
ATOM 2209 O O . ALA A 1 302 ? -5.997 -3.232 19.511 1.00 81.19 302 ALA A O 1
ATOM 2210 N N . PRO A 1 303 ? -6.524 -5.256 20.342 1.00 73.38 303 PRO A N 1
ATOM 2211 C CA . PRO A 1 303 ? -7.729 -4.766 20.992 1.00 73.38 303 PRO A CA 1
ATOM 2212 C C . PRO A 1 303 ? -7.335 -3.690 22.004 1.00 73.38 303 PRO A C 1
ATOM 2214 O O . PRO A 1 303 ? -6.441 -3.912 22.823 1.00 73.38 303 PRO A O 1
ATOM 2217 N N . SER A 1 304 ? -7.990 -2.531 21.949 1.00 60.03 304 SER A N 1
ATOM 2218 C CA . SER A 1 304 ? -7.800 -1.477 22.942 1.00 60.03 304 SER A CA 1
ATOM 2219 C C . SER A 1 304 ? -8.056 -2.069 24.330 1.00 60.03 304 SER A C 1
ATOM 2221 O O . SER A 1 304 ? -9.112 -2.663 24.557 1.00 60.03 304 SER A O 1
ATOM 2223 N N . ALA A 1 305 ? -7.085 -1.960 25.242 1.00 46.69 305 ALA A N 1
ATOM 2224 C CA . ALA A 1 305 ? -7.293 -2.360 26.627 1.00 46.69 305 ALA A CA 1
ATOM 2225 C C . ALA A 1 305 ? -8.403 -1.477 27.216 1.00 46.69 305 ALA A C 1
ATOM 2227 O O . ALA A 1 305 ? -8.251 -0.259 27.287 1.00 46.69 305 ALA A O 1
ATOM 2228 N N . SER A 1 306 ? -9.529 -2.105 27.551 1.00 38.06 306 SER A N 1
ATOM 2229 C CA . SER A 1 306 ? -10.688 -1.499 28.217 1.00 38.06 306 SER A CA 1
ATOM 2230 C C . SER A 1 306 ? -10.363 -1.009 29.621 1.00 38.06 306 SER A C 1
ATOM 2232 O O . SER A 1 306 ? -9.679 -1.783 30.332 1.00 38.06 306 SER A O 1
#

Foldseek 3Di:
DVCPVVVVVVVVVLVVVLQVLLVQLVVCQQLLVLVSSVVSLVVSCVSQVVVPALQSVLLSLLVVLLVCLLLLQLVVSLVSLVVSLVSNCVPPNVVSVLLSVQSVCSSCQQLLNLLVCLVVLVVVCVVCVVQLLSLLSNLLSCLSVVNLVVSVVSLCVQDDVQAGVDDPPALQLLSSLQSLLVSCLQSLPLVSLVNSLRVLVVSQQTWNAHDSSSHTDGGNLLSNLSSCLSPVVLVSSLVSLVVQLVSSVVSSSLSSNLQSLQASLVSLVVVVDDCSPVSSVVSPVVSVVSCVVSVGDHDHHDPPDD

Radius of gyration: 19.88 Å; chains: 1; bounding box: 57×39×70 Å

pLDDT: mean 92.84, std 9.41, range [38.06, 98.81]

Secondary structure (DSSP, 8-state):
-THHHHHHHHHHHHHHHHHHHHHHHHHHHHHT-HHHHHHHHHHHHHHHGGG--HHHHHHHHHHHHHHHHHHT-HHHHHHHHHHHHHHHHHHHTHHHHHHHHHHHHHHHHHTT-GGGGHHHHHHHHHH-TT-HHHHHHHHHHHHHHT-HHHHHHHHHTTEETTEESS-TT-TTHHHHHHHHHHHHHHHT-HHHHHHHHHHHTTTTTSEEEETTTTEEEEEHHHHHHHHHHHTT-HHHHHHHHHHHHHHHHHHT-HHHHHHHHHHHHHHHHHH--TTHHHHHHHHHHHHHHHHHHHTPPP--PPPP--